Protein AF-A0AAD1ZQ80-F1 (afdb_monomer)

Nearest PDB structures (foldseek):
  7qiz-assembly1_r  TM=9.091E-01  e=1.438E-20  Solanum lycopersicum
  8b2l-assembly1_N3  TM=9.068E-01  e=3.696E-20  Nicotiana tabacum
  8ipb-assembly1_QA  TM=9.082E-01  e=1.709E-16  Triticum aestivum
  7r81-assembly1_s1  TM=8.515E-01  e=2.425E-12  Neurospora crassa
  8rxx-assembly1_LZ  TM=8.121E-01  e=6.988E-08  Leishmania major strain Friedlin

Radius of gyration: 33.22 Å; Cα contacts (8 Å, |Δi|>4): 190; chains: 1; bounding box: 38×106×125 Å

Solvent-accessible surface area (backbone atoms only — not comparable to full-atom values): 11422 Å² total; per-residue (Å²): 133,92,80,92,82,90,83,90,82,78,91,85,81,83,83,77,82,89,80,80,80,79,82,74,79,75,78,72,73,78,76,68,85,72,74,54,37,67,60,48,36,69,57,44,72,81,61,48,96,44,58,42,81,46,77,50,103,61,95,66,64,52,52,31,26,69,50,86,39,27,61,78,37,47,66,41,78,92,38,34,41,85,32,35,66,74,37,54,28,75,43,82,39,80,90,76,20,39,29,42,32,36,45,41,71,92,29,72,93,36,74,92,68,19,64,48,76,43,82,43,83,64,59,68,70,61,45,52,48,52,51,43,42,60,24,42,73,65,66,65,44,55,90,45,41,66,54,50,51,52,45,49,52,53,48,52,51,52,46,51,46,65,72,69,47,86,78,79,75,82,80,71,78,78,78,74,79,80,85,128

Mean predicted aligned error: 15.55 Å

Secondary structure (DSSP, 8-state):
------------------------------------HHHHHHHHTT--TTEEEE--SSS--EEEE--TT-SS-B-STTT-TTT-SS-EEEEE-GGG-EEEEEE-GGGTT-GGG-EEEEEE-S-HHHHHHHHHIIIIIT-S-GGGHHHHHHHHHHHHHHHHHHHH----------------

Organism: NCBI:txid56036

pLDDT: mean 72.51, std 16.43, range [32.84, 90.25]

InterPro domains:
  IPR002672 Large ribosomal subunit protein eL28 [PTHR10544] (32-179)
  IPR029004 Ribosomal eL28/Mak16 [PF01778] (39-158)

Structure (mmCIF, N/CA/C/O backbone):
data_AF-A0AAD1ZQ80-F1
#
_entry.id   AF-A0AAD1ZQ80-F1
#
loop_
_atom_site.group_PDB
_atom_site.id
_atom_site.type_symbol
_atom_site.label_atom_id
_atom_site.label_alt_id
_atom_site.label_comp_id
_atom_site.label_asym_id
_atom_site.label_entity_id
_atom_site.label_seq_id
_atom_site.pdbx_PDB_ins_code
_atom_site.Cartn_x
_atom_site.Cartn_y
_atom_site.Cartn_z
_atom_site.occupancy
_atom_site.B_iso_or_equiv
_atom_site.auth_seq_id
_atom_site.auth_comp_id
_atom_site.auth_asym_id
_atom_site.auth_atom_id
_atom_site.pdbx_PDB_model_num
ATOM 1 N N . MET A 1 1 ? 3.427 61.463 80.976 1.00 36.22 1 MET A N 1
ATOM 2 C CA . MET A 1 1 ? 2.310 62.420 81.116 1.00 36.22 1 MET A CA 1
ATOM 3 C C . MET A 1 1 ? 2.068 63.061 79.758 1.00 36.22 1 MET A C 1
ATOM 5 O O . MET A 1 1 ? 3.005 63.660 79.264 1.00 36.22 1 MET A O 1
ATOM 9 N N . PHE A 1 2 ? 0.861 62.862 79.209 1.00 32.84 2 PHE A N 1
ATOM 10 C CA . PHE A 1 2 ? 0.111 63.676 78.229 1.00 32.84 2 PHE A CA 1
ATOM 11 C C . PHE A 1 2 ? 0.787 64.194 76.931 1.00 32.84 2 PHE A C 1
ATOM 13 O O . PHE A 1 2 ? 1.915 64.647 76.953 1.00 32.84 2 PHE A O 1
ATOM 20 N N . GLN A 1 3 ? 0.155 64.3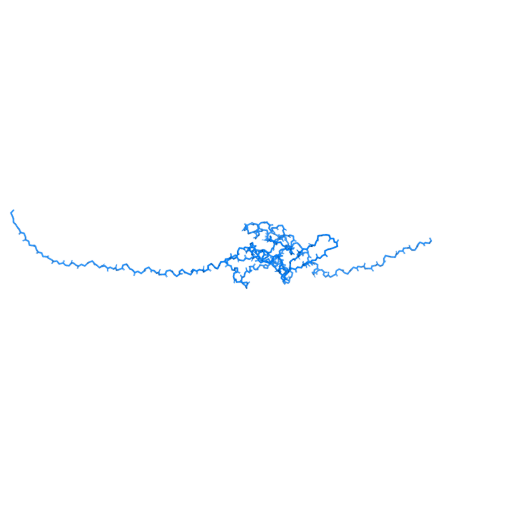55 75.764 1.00 38.31 3 GLN A N 1
ATOM 21 C CA . GLN A 1 3 ? -1.019 63.810 75.071 1.00 38.31 3 GLN A CA 1
ATOM 22 C C . GLN A 1 3 ? -1.053 64.514 73.681 1.00 38.31 3 GLN A C 1
ATOM 24 O O . GLN A 1 3 ? -0.912 65.727 73.627 1.00 38.31 3 GLN A O 1
ATOM 29 N N . VAL A 1 4 ? -1.281 63.752 72.597 1.00 44.03 4 VAL A N 1
ATOM 30 C CA . VAL A 1 4 ? -2.070 64.062 71.364 1.00 44.03 4 VAL A CA 1
ATOM 31 C C . VAL A 1 4 ? -1.752 65.284 70.469 1.00 44.03 4 VAL A C 1
ATOM 33 O O . VAL A 1 4 ? -1.796 66.428 70.904 1.00 44.03 4 VAL A O 1
ATOM 36 N N . LYS A 1 5 ? -1.681 65.023 69.145 1.00 39.75 5 LYS A N 1
ATOM 37 C CA . LYS A 1 5 ? -2.482 65.647 68.044 1.00 39.75 5 LYS A CA 1
ATOM 38 C C . LYS A 1 5 ? -2.078 65.004 66.698 1.00 39.75 5 LYS A C 1
ATOM 40 O O . LYS A 1 5 ? -0.939 65.113 66.285 1.00 39.75 5 LYS A O 1
ATOM 45 N N . SER A 1 6 ? -2.893 64.120 66.115 1.00 42.94 6 SER A N 1
ATOM 46 C CA . SER A 1 6 ? -3.942 64.404 65.111 1.00 42.94 6 SER A CA 1
ATOM 47 C C . SER A 1 6 ? -3.436 65.066 63.818 1.00 42.94 6 SER A C 1
ATOM 49 O O . SER A 1 6 ? -3.068 66.237 63.854 1.00 42.94 6 SER A O 1
ATOM 51 N N . ARG A 1 7 ? -3.523 64.351 62.677 1.00 37.16 7 ARG A N 1
ATOM 52 C CA . ARG A 1 7 ? -4.331 64.716 61.482 1.00 37.16 7 ARG A CA 1
ATOM 53 C C . ARG A 1 7 ? -3.975 63.887 60.230 1.00 37.16 7 ARG A C 1
ATOM 55 O O . ARG A 1 7 ? -2.837 63.850 59.785 1.00 37.16 7 ARG A O 1
ATOM 62 N N . ASN A 1 8 ? -5.025 63.290 59.663 1.00 38.91 8 ASN A N 1
ATOM 63 C CA . ASN A 1 8 ? -5.236 62.848 58.276 1.00 38.91 8 ASN A CA 1
ATOM 64 C C . ASN A 1 8 ? -4.357 63.495 57.186 1.00 38.91 8 ASN A C 1
ATOM 66 O O . ASN A 1 8 ? -4.369 64.719 57.073 1.00 38.91 8 ASN A O 1
ATOM 70 N N . SER A 1 9 ? -3.845 62.694 56.236 1.00 34.91 9 SER A N 1
ATOM 71 C CA . SER A 1 9 ? -3.965 63.003 54.794 1.00 34.91 9 SER A CA 1
ATOM 72 C C . SER A 1 9 ? -3.430 61.892 53.876 1.00 34.91 9 SER A C 1
ATOM 74 O O . SER A 1 9 ? -2.288 61.484 54.030 1.00 34.91 9 SER A O 1
ATOM 76 N N . ARG A 1 10 ? -4.230 61.552 52.849 1.00 37.94 10 ARG A N 1
ATOM 77 C CA . ARG A 1 10 ? -3.855 60.959 51.539 1.00 37.94 10 ARG A CA 1
ATOM 78 C C . ARG A 1 10 ? -3.373 59.498 51.571 1.00 37.94 10 ARG A C 1
ATOM 80 O O . ARG A 1 10 ? -2.227 59.222 51.871 1.00 37.94 10 ARG A O 1
ATOM 87 N N . ARG A 1 11 ? -4.226 58.490 51.326 1.00 44.34 11 ARG A N 1
ATOM 88 C CA . ARG A 1 11 ? -4.827 58.112 50.019 1.00 44.34 11 ARG A CA 1
ATOM 89 C C . ARG A 1 11 ? -3.888 58.377 48.842 1.00 44.34 11 ARG A C 1
ATOM 91 O O . ARG A 1 11 ? -3.801 59.521 48.411 1.00 44.34 11 ARG A O 1
ATOM 98 N N . ASN A 1 12 ? -3.244 57.316 48.353 1.00 34.12 12 ASN A N 1
ATOM 99 C CA . ASN A 1 12 ? -3.110 56.977 46.931 1.00 34.12 12 ASN A CA 1
ATOM 100 C C . ASN A 1 12 ? -2.399 55.620 46.794 1.00 34.12 12 ASN A C 1
ATOM 102 O O . ASN A 1 12 ? -1.195 55.564 46.579 1.00 34.12 12 ASN A O 1
ATOM 106 N N . GLU A 1 13 ? -3.155 54.527 46.888 1.00 37.41 13 GLU A N 1
ATOM 107 C CA . GLU A 1 13 ? -2.765 53.269 46.248 1.00 37.41 13 GLU A CA 1
ATOM 108 C C . GLU A 1 13 ? -3.706 53.061 45.064 1.00 37.41 13 GLU A C 1
ATOM 110 O O . GLU A 1 13 ? -4.903 52.810 45.201 1.00 37.41 13 GLU A O 1
ATOM 115 N N . THR A 1 14 ? -3.160 53.275 43.873 1.00 39.03 14 THR A N 1
ATOM 116 C CA . THR A 1 14 ? -3.787 52.971 42.593 1.00 39.03 14 THR A CA 1
ATOM 117 C C . THR A 1 14 ? -3.973 51.463 42.470 1.00 39.03 14 THR A C 1
ATOM 119 O O . THR A 1 14 ? -3.040 50.742 42.124 1.00 39.03 14 THR A O 1
ATOM 122 N N . LEU A 1 15 ? -5.195 50.991 42.713 1.00 36.91 15 LEU A N 1
ATOM 123 C CA . LEU A 1 15 ? -5.664 49.690 42.247 1.00 36.91 15 LEU A CA 1
ATOM 124 C C . LEU A 1 15 ? -5.728 49.722 40.712 1.00 36.91 15 LEU A C 1
ATOM 126 O O . LEU A 1 15 ? -6.726 50.147 40.133 1.00 36.91 15 LEU A O 1
ATOM 130 N N . GLN A 1 16 ? -4.662 49.288 40.038 1.00 41.00 16 GLN A N 1
ATOM 131 C CA . GLN A 1 16 ? -4.777 48.871 38.644 1.00 41.00 16 GLN A CA 1
ATOM 132 C C . GLN A 1 16 ? -5.356 47.458 38.609 1.00 41.00 16 GLN A C 1
ATOM 134 O O . GLN A 1 16 ? -4.775 46.495 39.109 1.00 41.00 16 GLN A O 1
ATOM 139 N N . ALA A 1 17 ? -6.551 47.382 38.034 1.00 38.56 17 ALA A N 1
ATOM 140 C CA . ALA A 1 17 ? -7.326 46.183 37.811 1.00 38.56 17 ALA A CA 1
ATOM 141 C C . ALA A 1 17 ? -6.526 45.121 37.042 1.00 38.56 17 ALA A C 1
ATOM 143 O O . ALA A 1 17 ? -6.176 45.297 35.876 1.00 38.56 17 ALA A O 1
ATOM 144 N N . GLN A 1 18 ? -6.316 43.968 37.672 1.00 45.91 18 GLN A N 1
ATOM 145 C CA . GLN A 1 18 ? -6.068 42.723 36.957 1.00 45.91 18 GLN A CA 1
ATOM 146 C C . GLN A 1 18 ? -7.418 42.175 36.484 1.00 45.91 18 GLN A C 1
ATOM 148 O O . GLN A 1 18 ? -8.147 41.567 37.260 1.00 45.91 18 GLN A O 1
ATOM 153 N N . SER A 1 19 ? -7.784 42.395 35.221 1.00 48.03 19 SER A N 1
ATOM 154 C CA . SER A 1 19 ? -8.704 41.494 34.508 1.00 48.03 19 SER A CA 1
ATOM 155 C C . SER A 1 19 ? -8.698 41.761 33.004 1.00 48.03 19 SER A C 1
ATOM 157 O O . SER A 1 19 ? -9.370 42.642 32.486 1.00 48.03 19 SER A O 1
ATOM 159 N N . SER A 1 20 ? -7.935 40.955 32.275 1.00 45.06 20 SER A N 1
ATOM 160 C CA . SER A 1 20 ? -8.321 40.493 30.936 1.00 45.06 20 SER A CA 1
ATOM 161 C C . SER A 1 20 ? -7.388 39.357 30.527 1.00 45.06 20 SER A C 1
ATOM 163 O O . SER A 1 20 ? -6.376 39.540 29.858 1.00 45.06 20 SER A O 1
ATOM 165 N N . LEU A 1 21 ? -7.721 38.140 30.963 1.00 46.62 21 LEU A N 1
ATOM 166 C CA . LEU A 1 21 ? -7.164 36.948 30.331 1.00 46.62 21 LEU A CA 1
ATOM 167 C C . LEU A 1 21 ? -7.792 36.833 28.933 1.00 46.62 21 LEU A C 1
ATOM 169 O O . LEU A 1 21 ? -9.022 36.863 28.827 1.00 46.62 21 LEU A O 1
ATOM 173 N N . PRO A 1 22 ? -6.999 36.709 27.856 1.00 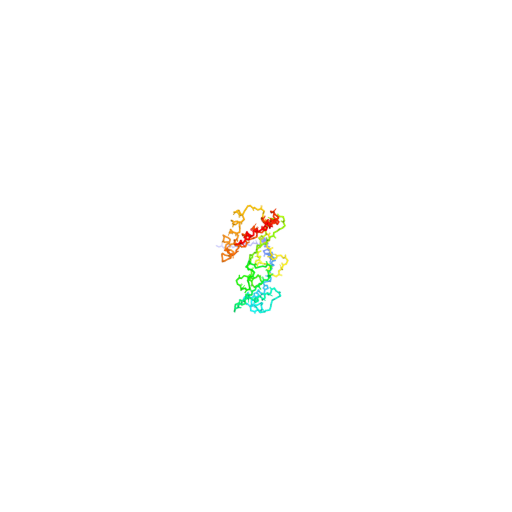43.59 22 PRO A N 1
ATOM 174 C CA . PRO A 1 22 ? -7.548 36.532 26.524 1.00 43.59 22 PRO A CA 1
ATOM 175 C C . PRO A 1 22 ? -8.263 35.183 26.468 1.00 43.59 22 PRO A C 1
ATOM 177 O O . PRO A 1 22 ? -7.679 34.142 26.776 1.00 43.59 22 PRO A O 1
ATOM 180 N N . LEU A 1 23 ? -9.535 35.202 26.062 1.00 39.53 23 LEU A N 1
ATOM 181 C CA . LEU A 1 23 ? -10.293 34.008 25.704 1.00 39.53 23 LEU A CA 1
ATOM 182 C C . LEU A 1 23 ? -9.572 33.313 24.546 1.00 39.53 23 LEU A C 1
ATOM 184 O O . LEU A 1 23 ? -9.780 33.617 23.371 1.00 39.53 23 LEU A O 1
ATOM 188 N N . GLY A 1 24 ? -8.690 32.381 24.903 1.00 45.28 24 GLY A N 1
ATOM 189 C CA . GLY A 1 24 ? -8.076 31.441 23.989 1.00 45.28 24 GLY A CA 1
ATOM 190 C C . GLY A 1 24 ? -9.189 30.718 23.254 1.00 45.28 24 GLY A C 1
ATOM 191 O O . GLY A 1 24 ? -9.944 29.940 23.834 1.00 45.28 24 GLY A O 1
ATOM 192 N N . GLN A 1 25 ? -9.313 31.017 21.968 1.00 45.97 25 GLN A N 1
ATOM 193 C CA . GLN A 1 25 ? -10.277 30.400 21.080 1.00 45.97 25 GLN A CA 1
ATOM 194 C C . GLN A 1 25 ? -9.858 28.940 20.885 1.00 45.97 25 GLN A C 1
ATOM 196 O O . GLN A 1 25 ? -9.155 28.585 19.935 1.00 45.97 25 GLN A O 1
ATOM 201 N N . PHE A 1 26 ? -10.261 28.076 21.819 1.00 43.31 26 PHE A N 1
ATOM 202 C CA . PHE A 1 26 ? -10.200 26.636 21.654 1.00 43.31 26 PHE A CA 1
ATOM 203 C C . PHE A 1 26 ? -11.113 26.293 20.481 1.00 43.31 26 PHE A C 1
ATOM 205 O O . PHE A 1 26 ? -12.310 26.058 20.633 1.00 43.31 26 PHE A O 1
ATOM 212 N N . LYS A 1 27 ? -10.540 26.265 19.274 1.00 48.69 27 LYS A N 1
ATOM 213 C CA . LYS A 1 27 ? -11.117 25.557 18.134 1.00 48.69 27 LYS A CA 1
ATOM 214 C C . LYS A 1 27 ? -11.119 24.077 18.502 1.00 48.69 27 LYS A C 1
ATOM 216 O O . LYS A 1 27 ? -10.230 23.322 18.112 1.00 48.69 27 LYS A O 1
ATOM 221 N N . GLY A 1 28 ? -12.109 23.681 19.298 1.00 43.69 28 GLY A N 1
ATOM 222 C CA . GLY A 1 28 ? -12.476 22.300 19.523 1.00 43.69 28 GLY A CA 1
ATOM 223 C C . GLY A 1 28 ? -12.798 21.706 18.165 1.00 43.69 28 GLY A C 1
ATOM 224 O O . GLY A 1 28 ? -13.872 21.913 17.609 1.00 43.69 28 GLY A O 1
ATOM 225 N N . VAL A 1 29 ? -11.827 21.008 17.581 1.00 52.00 29 VAL A N 1
ATOM 226 C CA . VAL A 1 29 ? -12.088 20.134 16.447 1.00 52.00 29 VAL A CA 1
ATOM 227 C C . VAL A 1 29 ? -13.031 19.074 16.990 1.00 52.00 29 VAL A C 1
ATOM 229 O O . VAL A 1 29 ? -12.592 18.186 17.719 1.00 52.00 29 VAL A O 1
ATOM 232 N N . VAL A 1 30 ? -14.318 19.195 16.667 1.00 45.16 30 VAL A N 1
ATOM 233 C CA . VAL A 1 30 ? -15.319 18.165 16.935 1.00 45.16 30 VAL A CA 1
ATOM 234 C C . VAL A 1 30 ? -14.753 16.856 16.384 1.00 45.16 30 VAL A C 1
ATOM 236 O O . VAL A 1 30 ? -14.629 16.668 15.168 1.00 45.16 30 VAL A O 1
ATOM 239 N N . LYS A 1 31 ? -14.310 15.967 17.281 1.00 49.78 31 LYS A N 1
ATOM 240 C CA . LYS A 1 31 ? -13.940 14.596 16.934 1.00 49.78 31 LYS A CA 1
ATOM 241 C C . LYS A 1 31 ? -15.245 13.903 16.565 1.00 49.78 31 LYS A C 1
ATOM 243 O O . LYS A 1 31 ? -15.916 13.357 17.430 1.00 49.78 31 LYS A O 1
ATOM 248 N N . MET A 1 32 ? -15.608 13.946 15.285 1.00 51.81 32 MET A N 1
ATOM 249 C CA . MET A 1 32 ? -16.658 13.077 14.759 1.00 51.81 32 MET A CA 1
ATOM 250 C C . MET A 1 32 ? -16.354 11.642 15.187 1.00 51.81 32 MET A C 1
ATOM 252 O O . MET A 1 32 ? -15.201 11.206 15.068 1.00 51.81 32 MET A O 1
ATOM 256 N N . ALA A 1 33 ? -17.369 10.940 15.697 1.00 51.69 33 ALA A N 1
ATOM 257 C CA . ALA A 1 33 ? -17.273 9.547 16.107 1.00 51.69 33 ALA A CA 1
ATOM 258 C C . ALA A 1 33 ? -16.703 8.734 14.941 1.00 51.69 33 ALA A C 1
ATOM 260 O O . ALA A 1 33 ? -17.355 8.477 13.931 1.00 51.69 33 ALA A O 1
ATOM 261 N N . THR A 1 34 ? -15.419 8.405 15.036 1.00 63.00 34 THR A N 1
ATOM 262 C CA . THR A 1 34 ? -14.752 7.598 14.028 1.00 63.00 34 THR A CA 1
ATOM 263 C C . THR A 1 34 ? -15.269 6.186 14.208 1.00 63.00 34 THR A C 1
ATOM 265 O O . THR A 1 34 ? -14.877 5.500 15.149 1.00 63.00 34 THR A O 1
ATOM 268 N N . VAL A 1 35 ? -16.168 5.780 13.311 1.00 71.31 35 VAL A N 1
ATOM 269 C CA . VAL A 1 35 ? -16.715 4.424 13.273 1.00 71.31 35 VAL A CA 1
ATOM 270 C C . VAL A 1 35 ? -15.548 3.432 13.374 1.00 71.31 35 VAL A C 1
ATOM 272 O O . VAL A 1 35 ? -14.541 3.604 12.668 1.00 71.31 35 VAL A O 1
ATOM 275 N N . PRO A 1 36 ? -15.606 2.452 14.293 1.00 82.25 36 PRO A N 1
ATOM 276 C CA . PRO A 1 36 ? -14.533 1.485 14.443 1.00 82.25 36 PRO A CA 1
ATOM 277 C C . PRO A 1 36 ? -14.343 0.729 13.125 1.00 82.25 36 PRO A C 1
ATOM 279 O O . PRO A 1 36 ? -15.311 0.316 12.489 1.00 82.25 36 PRO A O 1
ATOM 282 N N . GLY A 1 37 ? -13.085 0.541 12.713 1.00 81.31 37 GLY A N 1
ATOM 283 C CA . GLY A 1 37 ? -12.759 -0.098 11.431 1.00 81.31 37 GLY A CA 1
ATOM 284 C C . GLY A 1 37 ? -13.349 -1.503 11.299 1.00 81.31 37 GLY A C 1
ATOM 285 O O . GLY A 1 37 ? -13.732 -1.908 10.207 1.00 81.31 37 GLY A O 1
ATOM 286 N N . GLN A 1 38 ? -13.508 -2.208 12.421 1.00 84.75 38 GLN A N 1
ATOM 287 C CA . GLN A 1 38 ? -14.173 -3.509 12.478 1.00 84.75 38 GLN A CA 1
ATOM 288 C C . GLN A 1 38 ? -15.647 -3.433 12.071 1.00 84.75 38 GLN A C 1
ATOM 290 O O . GLN A 1 38 ? -16.089 -4.255 11.279 1.00 84.75 38 GLN A O 1
ATOM 295 N N . LEU A 1 39 ? -16.394 -2.426 12.535 1.00 86.44 39 LEU A N 1
ATOM 296 C CA . LEU A 1 39 ? -17.795 -2.255 12.143 1.00 86.44 39 LEU A CA 1
ATOM 297 C C . LEU A 1 39 ? -17.911 -1.922 10.653 1.00 86.44 39 LEU A C 1
ATOM 299 O O . LEU A 1 39 ? -18.736 -2.497 9.951 1.00 86.44 39 LEU A O 1
ATOM 303 N N . ILE A 1 40 ? -17.035 -1.047 10.149 1.00 85.19 40 ILE A N 1
ATOM 304 C CA . ILE A 1 40 ? -16.974 -0.752 8.711 1.00 85.19 40 ILE A CA 1
ATOM 305 C C . ILE A 1 40 ? -16.708 -2.040 7.928 1.00 85.19 40 ILE A C 1
ATOM 307 O O . ILE A 1 40 ? -17.384 -2.293 6.936 1.00 85.19 40 ILE A O 1
ATOM 311 N N . TRP A 1 41 ? -15.768 -2.874 8.385 1.00 87.38 41 TRP A N 1
ATOM 312 C CA . TRP A 1 41 ? -15.462 -4.159 7.760 1.00 87.38 41 TRP A CA 1
ATOM 313 C C . TRP A 1 41 ? -16.657 -5.105 7.731 1.00 87.38 41 TRP A C 1
ATOM 315 O O . TRP A 1 41 ? -16.946 -5.675 6.686 1.00 87.38 41 TRP A O 1
ATOM 325 N N . GLU A 1 42 ? -17.378 -5.243 8.841 1.00 86.62 42 GLU A N 1
ATOM 326 C CA . GLU A 1 42 ? -18.574 -6.084 8.916 1.00 86.62 42 GLU A CA 1
ATOM 327 C C . GLU A 1 42 ? -19.641 -5.679 7.890 1.00 86.62 42 GLU A C 1
ATOM 329 O O . GLU A 1 42 ? -20.280 -6.549 7.296 1.00 86.62 42 GLU A O 1
ATOM 334 N N . ILE A 1 43 ? -19.759 -4.379 7.608 1.00 85.25 43 ILE A N 1
ATOM 335 C CA . ILE A 1 43 ? -20.665 -3.839 6.589 1.00 85.25 43 ILE A CA 1
ATOM 336 C C . ILE A 1 43 ? -20.125 -4.116 5.173 1.00 85.25 43 ILE A C 1
ATOM 338 O O . ILE A 1 43 ? -20.832 -4.668 4.329 1.00 85.25 43 ILE A O 1
ATOM 342 N N . VAL A 1 44 ? -18.857 -3.783 4.898 1.00 83.31 44 VAL A N 1
ATOM 343 C CA . VAL A 1 44 ? -18.292 -3.852 3.533 1.00 83.31 44 VAL A CA 1
ATOM 344 C C . VAL A 1 44 ? -17.812 -5.247 3.124 1.00 83.31 44 VAL A C 1
ATOM 346 O O . VAL A 1 44 ? -17.532 -5.478 1.948 1.00 83.31 44 VAL A O 1
ATOM 349 N N . LYS A 1 45 ? -17.701 -6.209 4.050 1.00 80.75 45 LYS A N 1
ATOM 350 C CA . LYS A 1 45 ? -17.151 -7.539 3.733 1.00 80.75 45 LYS A CA 1
ATOM 351 C C . LYS A 1 45 ? -18.040 -8.347 2.785 1.00 80.75 45 LYS A C 1
ATOM 353 O O . LYS A 1 45 ? -17.511 -9.167 2.040 1.00 80.75 45 LYS A O 1
ATOM 358 N N . LYS A 1 46 ? -19.362 -8.141 2.808 1.00 78.81 46 LYS A N 1
ATOM 359 C CA . LYS A 1 46 ? -20.316 -8.869 1.946 1.00 78.81 46 LYS A CA 1
ATOM 360 C C . LYS A 1 46 ? -20.804 -8.042 0.760 1.00 78.81 46 LYS A C 1
ATOM 362 O O . LYS A 1 46 ? -21.063 -8.622 -0.292 1.00 78.81 46 LYS A O 1
ATOM 367 N N . ASN A 1 47 ? -20.918 -6.724 0.928 1.00 79.25 47 ASN A N 1
ATOM 368 C CA . ASN A 1 47 ? -21.517 -5.830 -0.055 1.00 79.25 47 ASN A CA 1
ATOM 369 C C . ASN A 1 47 ? -20.616 -4.611 -0.298 1.00 79.25 47 ASN A C 1
ATOM 371 O O . ASN A 1 47 ? -20.632 -3.643 0.460 1.00 79.25 47 ASN A O 1
ATOM 375 N N . ASN A 1 48 ? -19.787 -4.688 -1.336 1.00 80.44 48 ASN A N 1
ATOM 376 C CA . ASN A 1 48 ? -18.884 -3.618 -1.742 1.00 80.44 48 ASN A CA 1
ATOM 377 C C . ASN A 1 48 ? -18.843 -3.569 -3.274 1.00 80.44 48 ASN A C 1
ATOM 379 O O . ASN A 1 48 ? -18.675 -4.606 -3.912 1.00 80.44 48 ASN A O 1
ATOM 383 N N . SER A 1 49 ? -18.966 -2.380 -3.866 1.00 80.69 49 SER A N 1
ATOM 384 C CA . SER A 1 49 ? -18.910 -2.186 -5.324 1.00 80.69 49 SER A CA 1
ATOM 385 C C . SER A 1 49 ? -17.545 -2.531 -5.924 1.00 80.69 49 SER A C 1
ATOM 387 O O . SER A 1 49 ? -17.439 -2.816 -7.114 1.00 80.69 49 SER A O 1
ATOM 389 N N . PHE A 1 50 ? -16.492 -2.541 -5.103 1.00 79.75 50 PHE A N 1
ATOM 390 C CA . PHE A 1 50 ? -15.150 -2.948 -5.510 1.00 79.75 50 PHE A CA 1
ATOM 391 C C . PHE A 1 50 ? -14.923 -4.461 -5.430 1.00 79.75 50 PHE A C 1
ATOM 393 O O . PHE A 1 50 ? -13.837 -4.918 -5.796 1.00 79.75 50 PHE A O 1
ATOM 400 N N . LEU A 1 51 ? -15.896 -5.229 -4.931 1.00 82.75 51 LEU A N 1
ATOM 401 C CA . LEU A 1 51 ? -15.778 -6.669 -4.761 1.00 82.75 51 LEU A CA 1
ATOM 402 C C . LEU A 1 51 ? -15.823 -7.367 -6.117 1.00 82.75 51 LEU A C 1
ATOM 404 O O . LEU A 1 51 ? -16.775 -7.216 -6.877 1.00 82.75 51 LEU A O 1
ATOM 408 N N . VAL A 1 52 ? -14.807 -8.175 -6.391 1.00 81.38 52 VAL A N 1
ATOM 409 C CA . VAL A 1 52 ? -14.752 -9.005 -7.590 1.00 81.38 52 VAL A CA 1
ATOM 410 C C . VAL A 1 52 ? -14.580 -10.441 -7.136 1.00 81.38 52 VAL A C 1
ATOM 412 O O . VAL A 1 52 ? -13.535 -10.824 -6.607 1.00 81.38 52 VAL A O 1
ATOM 415 N N . LYS A 1 53 ? -15.655 -11.214 -7.272 1.00 81.69 53 LYS A N 1
ATOM 416 C CA . LYS A 1 53 ? -15.662 -12.641 -6.968 1.00 81.69 53 LYS A CA 1
ATOM 417 C C . LYS A 1 53 ? -15.305 -13.372 -8.249 1.00 81.69 53 LYS A C 1
ATOM 419 O O . LYS A 1 53 ? -16.141 -13.485 -9.137 1.00 81.69 53 LYS A O 1
ATOM 424 N N . GLU A 1 54 ? -14.065 -13.830 -8.329 1.00 73.75 54 GLU A N 1
ATOM 425 C CA . GLU A 1 54 ? -13.627 -14.685 -9.422 1.00 73.75 54 GLU A CA 1
ATOM 426 C C . GLU A 1 54 ? -13.718 -16.132 -8.940 1.00 73.75 54 GLU A C 1
ATOM 428 O O . GLU A 1 54 ? -13.071 -16.531 -7.964 1.00 73.75 54 GLU A O 1
ATOM 433 N N . PHE A 1 55 ? -14.554 -16.922 -9.606 1.00 62.00 55 PHE A N 1
ATOM 434 C CA . PHE A 1 55 ? -14.556 -18.365 -9.424 1.00 62.00 55 PHE A CA 1
ATOM 435 C C . PHE A 1 55 ? -13.377 -18.924 -10.222 1.00 62.00 55 PHE A C 1
ATOM 437 O O . PHE A 1 55 ? -13.346 -18.833 -11.446 1.00 62.00 55 PHE A O 1
ATOM 444 N N . GLY A 1 56 ? -12.362 -19.438 -9.527 1.00 58.22 56 GLY A N 1
ATOM 445 C CA . GLY A 1 56 ? -11.285 -20.181 -10.177 1.00 58.22 56 GLY A CA 1
ATOM 446 C C . GLY A 1 56 ? -11.756 -21.565 -10.635 1.00 58.22 56 GLY A C 1
ATOM 447 O O . GLY A 1 56 ? -12.819 -22.032 -10.229 1.00 58.22 56 GLY A O 1
ATOM 448 N N . ASN A 1 57 ? -10.923 -22.253 -11.420 1.00 55.91 57 ASN A N 1
ATOM 449 C CA . ASN A 1 57 ? -11.099 -23.665 -11.788 1.00 55.91 57 ASN A CA 1
ATOM 450 C C . ASN A 1 57 ? -10.882 -24.601 -10.565 1.00 55.91 57 ASN A C 1
ATOM 452 O O . ASN A 1 57 ? -9.948 -25.401 -10.564 1.00 55.91 57 ASN A O 1
ATOM 456 N N . GLY A 1 58 ? -11.678 -24.470 -9.493 1.00 60.88 58 GLY A N 1
ATOM 457 C CA . GLY A 1 58 ? -11.586 -25.282 -8.268 1.00 60.88 58 GLY A CA 1
ATOM 458 C C . GLY A 1 58 ? -12.442 -24.790 -7.082 1.00 60.88 58 GLY A C 1
ATOM 459 O O . GLY A 1 58 ? -13.196 -23.828 -7.197 1.00 60.88 58 GLY A O 1
ATOM 460 N N . THR A 1 59 ? -12.302 -25.445 -5.917 1.00 53.78 59 THR A N 1
ATOM 461 C CA . THR A 1 59 ? -13.110 -25.271 -4.681 1.00 53.78 59 THR A CA 1
ATOM 462 C C . THR A 1 59 ? -12.848 -23.991 -3.872 1.00 53.78 59 THR A C 1
ATOM 464 O O . THR A 1 59 ? -13.609 -23.685 -2.956 1.00 53.78 59 THR A O 1
ATOM 467 N N . ALA A 1 60 ? -11.807 -23.216 -4.189 1.00 58.38 60 ALA A N 1
ATOM 468 C CA . ALA A 1 60 ? -11.472 -21.979 -3.482 1.00 58.38 60 ALA A CA 1
ATOM 469 C C . ALA A 1 60 ? -11.732 -20.753 -4.373 1.00 58.38 60 ALA A C 1
ATOM 471 O O . ALA A 1 60 ? -10.876 -20.342 -5.155 1.00 58.38 60 ALA A O 1
ATOM 472 N N . GLY A 1 61 ? -12.920 -20.154 -4.254 1.00 63.84 61 GLY A N 1
ATOM 473 C CA . GLY A 1 61 ? -13.214 -18.861 -4.877 1.00 63.84 61 GLY A CA 1
ATOM 474 C C . GLY A 1 61 ? -12.350 -17.763 -4.255 1.00 63.84 61 GLY A C 1
ATOM 475 O O . GLY A 1 61 ? -12.440 -17.508 -3.052 1.00 63.84 61 GLY A O 1
ATOM 476 N N . VAL A 1 62 ? -11.500 -17.111 -5.052 1.00 72.25 62 VAL A N 1
ATOM 477 C CA . VAL A 1 62 ? -10.668 -16.005 -4.564 1.00 72.25 62 VAL A CA 1
ATOM 478 C C . VAL A 1 62 ? -11.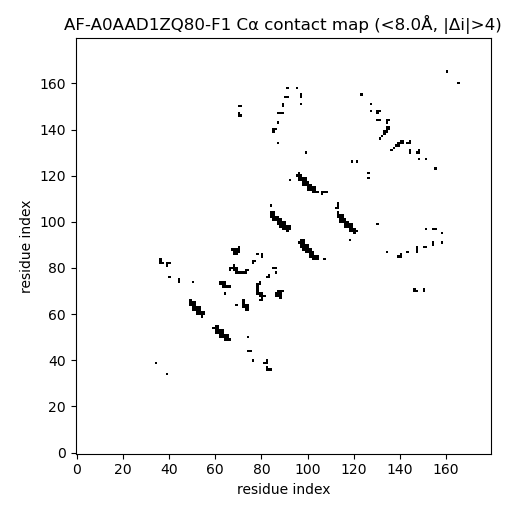453 -14.711 -4.697 1.00 72.25 62 VAL A C 1
ATOM 480 O O . VAL A 1 62 ? -11.923 -14.337 -5.770 1.00 72.25 62 VAL A O 1
ATOM 483 N N . VAL A 1 63 ? -11.588 -14.008 -3.577 1.00 80.88 63 VAL A N 1
ATOM 484 C CA . VAL A 1 63 ? -12.313 -12.743 -3.527 1.00 80.88 63 VAL A CA 1
ATOM 485 C C . VAL A 1 63 ? -11.318 -11.591 -3.617 1.00 80.88 63 VAL A C 1
ATOM 487 O O . VAL A 1 63 ? -10.532 -11.333 -2.698 1.00 80.88 63 VAL A O 1
ATOM 490 N N . PHE A 1 64 ? -11.354 -10.885 -4.741 1.00 82.56 64 PHE A N 1
ATOM 491 C CA . PHE A 1 64 ? -10.525 -9.717 -4.993 1.00 82.56 64 PHE A CA 1
ATOM 492 C C . PHE A 1 64 ? -11.278 -8.424 -4.679 1.00 82.56 64 PHE A C 1
ATOM 494 O O . PHE A 1 64 ? -12.508 -8.372 -4.635 1.00 82.56 64 PHE A O 1
ATOM 501 N N . SER A 1 65 ? -10.515 -7.357 -4.464 1.00 82.75 65 SER A N 1
ATOM 502 C CA . SER A 1 65 ? -11.031 -6.004 -4.300 1.00 82.75 65 SER A CA 1
ATOM 503 C C . SER A 1 65 ? -10.283 -5.035 -5.217 1.00 82.75 65 SER A C 1
ATOM 505 O O . SER A 1 65 ? -9.047 -4.965 -5.226 1.00 82.75 65 SER A O 1
ATOM 507 N N . LYS A 1 66 ? -11.052 -4.261 -5.987 1.00 82.19 66 LYS A N 1
ATOM 508 C CA . LYS A 1 66 ? -10.578 -3.184 -6.873 1.00 82.19 66 LYS A CA 1
ATOM 509 C C . LYS A 1 66 ? -10.410 -1.842 -6.147 1.00 82.19 66 LYS A C 1
ATOM 511 O O . LYS A 1 66 ? -10.271 -0.809 -6.796 1.00 82.19 66 LYS A O 1
ATOM 516 N N . GLU A 1 67 ? -1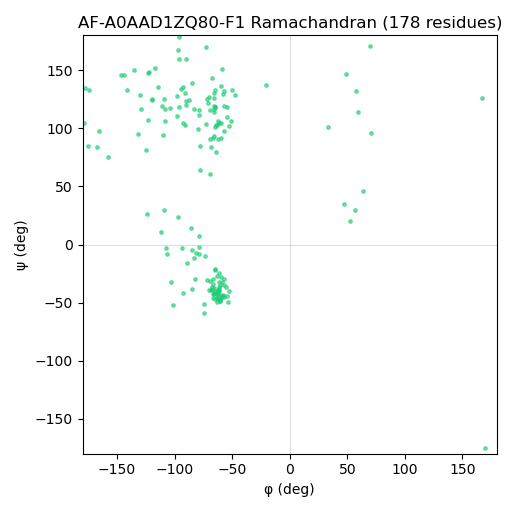0.405 -1.836 -4.813 1.00 82.31 67 GLU A N 1
ATOM 517 C CA . GLU A 1 67 ? -10.198 -0.616 -4.033 1.00 82.31 67 GLU A CA 1
ATOM 518 C C . GLU A 1 67 ? -8.863 0.064 -4.394 1.00 82.31 67 GLU A C 1
ATOM 520 O O . GLU A 1 67 ? -7.811 -0.585 -4.368 1.00 82.31 67 GLU A O 1
ATOM 525 N N . PRO A 1 68 ? -8.854 1.388 -4.645 1.00 74.94 68 PRO A N 1
ATOM 526 C CA . PRO A 1 68 ? -7.622 2.114 -4.959 1.00 74.94 68 PRO A CA 1
AT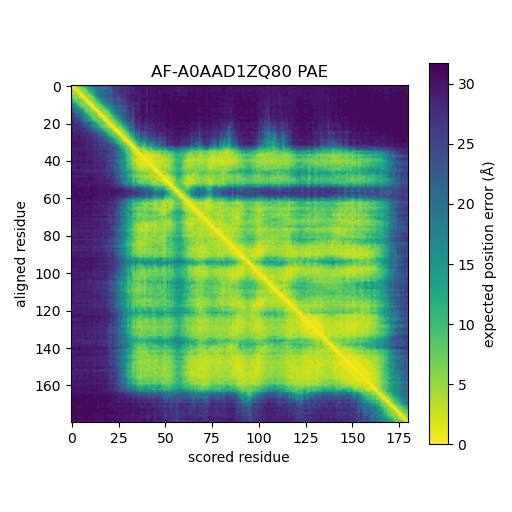OM 527 C C . PRO A 1 68 ? -6.630 2.125 -3.785 1.00 74.94 68 PRO A C 1
ATOM 529 O O . PRO A 1 68 ? -5.428 2.298 -3.995 1.00 74.94 68 PRO A O 1
ATOM 532 N N . ASN A 1 69 ? -7.134 1.908 -2.562 1.00 80.31 69 ASN A N 1
ATOM 533 C CA . ASN A 1 69 ? -6.384 1.962 -1.312 1.00 80.31 69 ASN A CA 1
ATOM 534 C C . ASN A 1 69 ? -5.890 0.596 -0.789 1.00 80.31 69 ASN A C 1
ATOM 536 O O . ASN A 1 69 ? -5.637 0.446 0.405 1.00 80.31 69 ASN A O 1
ATOM 540 N N . ASN A 1 70 ? -5.736 -0.390 -1.680 1.00 82.44 70 ASN A N 1
ATOM 541 C CA . ASN A 1 70 ? -5.335 -1.757 -1.345 1.00 82.44 70 ASN A CA 1
ATOM 542 C C . ASN A 1 70 ? -4.021 -2.154 -2.050 1.00 82.44 70 ASN A C 1
ATOM 544 O O . ASN A 1 70 ? -3.915 -2.094 -3.272 1.00 82.44 70 ASN A O 1
ATOM 548 N N . LEU A 1 71 ? -3.018 -2.595 -1.278 1.00 81.50 71 LEU A N 1
ATOM 549 C CA . LEU A 1 71 ? -1.706 -3.027 -1.795 1.00 81.50 71 LEU A CA 1
ATOM 550 C C . LEU A 1 71 ? -1.753 -4.325 -2.602 1.00 81.50 71 LEU A C 1
ATOM 552 O O . LEU A 1 71 ? -1.011 -4.473 -3.573 1.00 81.50 71 LEU A O 1
ATOM 556 N N . CYS A 1 72 ? -2.563 -5.275 -2.139 1.00 77.56 72 CYS A N 1
ATOM 557 C CA . CYS A 1 72 ? -2.564 -6.657 -2.613 1.00 77.56 72 CYS A CA 1
ATOM 558 C C . CYS A 1 72 ? -3.795 -6.983 -3.462 1.00 77.56 72 CYS A C 1
ATOM 560 O O . CYS A 1 72 ? -3.916 -8.112 -3.920 1.00 77.56 72 CYS A O 1
ATOM 562 N N . ASN A 1 73 ? -4.728 -6.035 -3.619 1.00 83.88 73 ASN A N 1
ATOM 563 C CA . ASN A 1 73 ? -6.028 -6.240 -4.265 1.00 83.88 73 ASN A CA 1
ATOM 564 C C . ASN A 1 73 ? -6.831 -7.427 -3.696 1.00 83.88 73 ASN A C 1
ATOM 566 O O . ASN A 1 73 ? -7.747 -7.929 -4.338 1.00 83.88 73 ASN A O 1
ATOM 570 N N . LEU A 1 74 ? -6.506 -7.866 -2.478 1.00 82.62 74 LEU A N 1
ATOM 571 C CA . LEU A 1 74 ? -7.179 -8.964 -1.795 1.00 82.62 74 LEU A CA 1
ATOM 572 C C . LEU A 1 74 ? -8.292 -8.406 -0.914 1.00 82.62 74 LEU A C 1
ATOM 574 O O . LEU A 1 74 ? -8.065 -7.436 -0.181 1.00 82.62 74 LEU A O 1
ATOM 578 N N . HIS A 1 75 ? -9.467 -9.031 -0.941 1.00 82.25 75 HIS A N 1
ATOM 579 C CA . HIS A 1 75 ? -10.567 -8.663 -0.056 1.00 82.25 75 HIS A CA 1
ATOM 580 C C . HIS A 1 75 ? -10.341 -9.220 1.352 1.00 82.25 75 HIS A C 1
ATOM 582 O O . HIS A 1 75 ? -10.786 -10.305 1.711 1.00 82.25 75 HIS A O 1
ATOM 588 N N . SER A 1 76 ? -9.583 -8.481 2.155 1.00 82.12 76 SER A N 1
ATOM 589 C CA . SER A 1 76 ? -9.261 -8.838 3.536 1.00 82.12 76 SER A CA 1
ATOM 590 C C . SER A 1 76 ? -9.207 -7.584 4.392 1.00 82.12 76 SER A C 1
ATOM 592 O O . SER A 1 76 ? -8.720 -6.544 3.939 1.00 82.12 76 SER A O 1
ATOM 594 N N . TYR A 1 77 ? -9.623 -7.698 5.655 1.00 82.19 77 TYR A N 1
ATOM 595 C CA . TYR A 1 77 ? -9.603 -6.587 6.603 1.00 82.19 77 TYR A CA 1
ATOM 596 C C . TYR A 1 77 ? -8.228 -5.918 6.691 1.00 82.19 77 TYR A C 1
ATOM 598 O O . TYR A 1 77 ? -8.132 -4.695 6.697 1.00 82.19 77 TYR A O 1
ATOM 606 N N . LYS A 1 78 ? -7.141 -6.703 6.663 1.00 82.06 78 LYS A N 1
ATOM 607 C CA . LYS A 1 78 ? -5.765 -6.185 6.751 1.00 82.06 78 LYS A CA 1
ATOM 608 C C . LYS A 1 78 ? -5.412 -5.231 5.607 1.00 82.06 78 LYS A C 1
ATOM 610 O O . LYS A 1 78 ? -4.643 -4.288 5.813 1.00 82.06 78 LYS A O 1
ATOM 615 N N . HIS A 1 79 ? -5.947 -5.488 4.417 1.00 79.25 79 HIS A N 1
ATOM 616 C CA . HIS A 1 79 ? -5.593 -4.781 3.188 1.00 79.25 79 HIS A CA 1
ATOM 617 C C . HIS A 1 79 ? -6.682 -3.809 2.713 1.00 79.25 79 HIS A C 1
ATOM 619 O O . HIS A 1 79 ? -6.422 -3.037 1.793 1.00 79.25 79 HIS A O 1
ATOM 625 N N . SER A 1 80 ? -7.870 -3.820 3.332 1.00 81.25 80 SER A N 1
ATOM 626 C CA . SER A 1 80 ? -8.958 -2.906 2.981 1.00 81.25 80 SER A CA 1
ATOM 627 C C . SER A 1 80 ? -8.580 -1.465 3.299 1.00 81.25 80 SER A C 1
ATOM 629 O O . SER A 1 80 ? -8.128 -1.143 4.404 1.00 81.25 80 SER A O 1
ATOM 631 N N . GLY A 1 81 ? -8.779 -0.598 2.312 1.00 79.94 81 GLY A N 1
ATOM 632 C CA . GLY A 1 81 ? -8.474 0.816 2.430 1.00 79.94 81 GLY A CA 1
ATOM 633 C C . GLY A 1 81 ? -9.630 1.655 2.971 1.00 79.94 81 GLY A C 1
ATOM 634 O O . GLY A 1 81 ? -9.416 2.790 3.385 1.00 79.94 81 GLY A O 1
ATOM 635 N N . LEU A 1 82 ? -10.841 1.093 2.963 1.00 78.62 82 LEU A N 1
ATOM 636 C CA . LEU A 1 82 ? -12.060 1.727 3.467 1.00 78.62 82 LEU A CA 1
ATOM 637 C C . LEU A 1 82 ? -12.221 1.531 4.977 1.00 78.62 82 LEU A C 1
ATOM 639 O O . LEU A 1 82 ? -12.632 2.445 5.686 1.00 78.62 82 LEU A O 1
ATOM 643 N N . ALA A 1 83 ? -11.868 0.345 5.473 1.00 79.81 83 ALA A N 1
ATOM 644 C CA . ALA A 1 83 ? -12.013 0.008 6.886 1.00 79.81 83 ALA A CA 1
ATOM 645 C C . ALA A 1 83 ? -10.851 0.531 7.753 1.00 79.81 83 ALA A C 1
ATOM 647 O O . ALA A 1 83 ? -11.029 0.842 8.932 1.00 79.81 83 ALA A O 1
ATOM 648 N N . ASN A 1 84 ? -9.644 0.645 7.185 1.00 82.12 84 ASN A N 1
ATOM 649 C CA . ASN A 1 84 ? -8.449 1.035 7.931 1.00 82.12 84 ASN A CA 1
ATOM 650 C C . ASN A 1 84 ? -8.159 2.536 7.850 1.00 82.12 84 ASN A C 1
ATOM 652 O O . ASN A 1 84 ? -8.041 3.113 6.775 1.00 82.12 84 ASN A O 1
ATOM 656 N N . LYS A 1 85 ? -7.864 3.146 9.003 1.00 80.56 85 LYS A N 1
ATOM 657 C CA . LYS A 1 85 ? -7.433 4.557 9.090 1.00 80.56 85 LYS A CA 1
ATOM 658 C C . LYS A 1 85 ? -6.060 4.791 8.450 1.00 80.56 85 LYS A C 1
ATOM 660 O O . LYS A 1 85 ? -5.789 5.863 7.901 1.00 80.56 85 LYS A O 1
ATOM 665 N N . LYS A 1 86 ? -5.176 3.792 8.558 1.00 85.12 86 LYS A N 1
ATOM 666 C CA . LYS A 1 86 ? -3.815 3.794 8.013 1.00 85.12 86 LYS A CA 1
ATOM 667 C C . LYS A 1 86 ? -3.724 2.837 6.831 1.00 85.12 86 LYS A C 1
ATOM 669 O O . LYS A 1 86 ? -3.853 1.621 6.994 1.00 85.12 86 LYS A O 1
ATOM 674 N N . THR A 1 87 ? -3.448 3.384 5.660 1.00 85.38 87 THR A N 1
ATOM 675 C CA . THR A 1 87 ? -3.283 2.626 4.425 1.00 85.38 87 THR A CA 1
ATOM 676 C C . THR A 1 87 ? -2.064 3.149 3.688 1.00 85.38 87 THR A C 1
ATOM 678 O O . THR A 1 87 ? -1.667 4.311 3.819 1.00 85.38 87 THR A O 1
ATOM 681 N N . VAL A 1 88 ? -1.446 2.244 2.952 1.00 85.06 88 VAL A N 1
ATOM 682 C CA . VAL A 1 88 ? -0.365 2.536 2.023 1.00 85.06 88 VAL A CA 1
ATOM 683 C C . VAL A 1 88 ? -0.905 2.153 0.656 1.00 85.06 88 VAL A C 1
ATOM 685 O O . VAL A 1 88 ? -1.775 1.293 0.563 1.00 85.06 88 VAL A O 1
ATOM 688 N N . THR A 1 89 ? -0.430 2.790 -0.402 1.00 87.12 89 THR A N 1
ATOM 689 C CA . THR A 1 89 ? -0.745 2.430 -1.784 1.00 87.12 89 THR A CA 1
ATOM 690 C C . THR A 1 89 ? 0.452 2.710 -2.658 1.00 87.12 89 THR A C 1
ATOM 692 O O . THR A 1 89 ? 1.192 3.666 -2.424 1.00 87.12 89 THR A O 1
ATOM 695 N N . ILE A 1 90 ? 0.636 1.872 -3.670 1.00 87.12 90 ILE A N 1
ATOM 696 C CA . ILE A 1 90 ? 1.671 2.056 -4.677 1.00 87.12 90 ILE A CA 1
ATOM 697 C C . ILE A 1 90 ? 0.989 1.948 -6.028 1.00 87.12 90 ILE A C 1
ATOM 699 O O . ILE A 1 90 ? 0.437 0.900 -6.366 1.00 87.12 90 ILE A O 1
ATOM 703 N N . GLN A 1 91 ? 1.016 3.045 -6.772 1.00 87.38 91 GLN A N 1
ATOM 704 C CA . GLN A 1 91 ? 0.399 3.167 -8.083 1.00 87.38 91 GLN A CA 1
ATOM 705 C C . GLN A 1 91 ? 1.453 3.590 -9.111 1.00 87.38 91 GLN A C 1
ATOM 707 O O . GLN A 1 91 ? 2.393 4.313 -8.769 1.00 87.38 91 GLN A O 1
ATOM 712 N N . PRO A 1 92 ? 1.335 3.163 -10.375 1.00 84.94 92 PRO A N 1
ATOM 713 C CA . PRO A 1 92 ? 2.101 3.778 -11.448 1.00 84.94 92 PRO A CA 1
ATOM 714 C C . PRO A 1 92 ? 1.653 5.239 -11.610 1.00 84.94 92 PRO A C 1
ATOM 716 O O . PRO A 1 92 ? 0.463 5.545 -11.608 1.00 84.94 92 PRO A O 1
ATOM 719 N N . GLY A 1 93 ? 2.613 6.152 -11.699 1.00 82.50 93 GLY A N 1
ATOM 720 C CA . GLY A 1 93 ? 2.381 7.558 -12.006 1.00 82.50 93 GLY A CA 1
ATOM 721 C C . GLY A 1 93 ? 2.572 7.863 -13.489 1.00 82.50 93 GLY A C 1
ATOM 722 O O . GLY A 1 93 ? 2.950 7.002 -14.285 1.00 82.50 93 GLY A O 1
ATOM 723 N N . LYS A 1 94 ? 2.341 9.128 -13.853 1.00 74.25 94 LYS A N 1
ATOM 724 C CA . LYS A 1 94 ? 2.611 9.640 -15.202 1.00 74.25 94 LYS A CA 1
ATOM 725 C C . LYS A 1 94 ? 4.129 9.644 -15.453 1.00 74.25 94 LYS A C 1
ATOM 727 O O . LYS A 1 94 ? 4.911 9.856 -14.520 1.00 74.25 94 LYS A O 1
ATOM 732 N N . ASP A 1 95 ? 4.543 9.346 -16.681 1.00 73.06 95 ASP A N 1
ATOM 733 C CA . ASP A 1 95 ? 5.946 9.396 -17.134 1.00 73.06 95 ASP A CA 1
ATOM 734 C C . ASP A 1 95 ? 6.894 8.410 -16.426 1.00 73.06 95 ASP A C 1
ATOM 736 O O . ASP A 1 95 ? 7.991 8.762 -15.989 1.00 73.06 95 ASP A O 1
ATOM 740 N N . HIS A 1 96 ? 6.469 7.151 -16.276 1.00 71.00 96 HIS A N 1
ATOM 741 C CA . HIS A 1 96 ? 7.253 6.085 -15.632 1.00 71.00 96 HIS A CA 1
ATOM 742 C C . HIS A 1 96 ? 7.699 6.390 -14.197 1.00 71.00 96 HIS A C 1
ATOM 744 O O . HIS A 1 96 ? 8.737 5.907 -13.735 1.00 71.00 96 HIS A O 1
ATOM 750 N N . SER A 1 97 ? 6.910 7.189 -13.488 1.00 79.31 97 SER A N 1
ATOM 751 C CA . SER A 1 97 ? 7.089 7.438 -12.066 1.00 79.31 97 SER A CA 1
ATOM 752 C C . SER A 1 97 ? 6.298 6.431 -11.233 1.00 79.31 97 SER A C 1
ATOM 754 O O . SER A 1 97 ? 5.361 5.798 -11.718 1.00 79.31 97 SER A O 1
ATOM 756 N N . VAL A 1 98 ? 6.671 6.268 -9.966 1.00 83.31 98 VAL A N 1
ATOM 757 C CA . VAL A 1 98 ? 5.882 5.501 -8.997 1.00 83.31 98 VAL A CA 1
ATOM 758 C C . VAL A 1 98 ? 5.271 6.466 -7.993 1.00 83.31 98 VAL A C 1
ATOM 760 O O . VAL A 1 98 ? 5.980 7.240 -7.355 1.00 83.31 98 VAL A O 1
ATOM 763 N N . LEU A 1 99 ? 3.955 6.408 -7.838 1.00 86.25 99 LEU A N 1
ATOM 764 C CA . LEU A 1 99 ? 3.203 7.120 -6.815 1.00 86.25 99 LEU A CA 1
ATOM 765 C C . LEU A 1 99 ? 3.099 6.255 -5.561 1.00 86.25 99 LEU A C 1
ATOM 767 O O . LEU A 1 99 ? 2.522 5.171 -5.594 1.00 86.25 99 LEU A O 1
ATOM 771 N N . LEU A 1 100 ? 3.612 6.759 -4.446 1.00 85.25 100 LEU A N 1
ATOM 772 C CA . LEU A 1 100 ? 3.374 6.210 -3.116 1.00 85.25 100 LEU A CA 1
ATOM 773 C C . LEU A 1 100 ? 2.377 7.116 -2.402 1.00 85.25 100 LEU A C 1
ATOM 775 O O . LEU A 1 100 ? 2.679 8.291 -2.176 1.00 85.25 100 LEU A O 1
ATOM 779 N N . ALA A 1 101 ? 1.203 6.587 -2.055 1.00 85.75 101 ALA A N 1
ATOM 780 C CA . ALA A 1 101 ? 0.228 7.324 -1.261 1.00 85.75 101 ALA A CA 1
ATOM 781 C C . ALA A 1 101 ? 0.015 6.690 0.112 1.00 85.75 101 ALA A C 1
ATOM 783 O O . ALA A 1 101 ? -0.143 5.476 0.226 1.00 85.75 101 ALA A O 1
ATOM 784 N N . THR A 1 102 ? -0.022 7.524 1.147 1.00 84.50 102 THR A N 1
ATOM 785 C CA . THR A 1 102 ? -0.351 7.129 2.522 1.00 84.50 102 THR A CA 1
ATOM 786 C C . THR A 1 102 ? -1.548 7.927 3.026 1.00 84.50 102 THR A C 1
ATOM 788 O O . THR A 1 102 ? -1.746 9.076 2.625 1.00 84.50 102 THR A O 1
ATOM 791 N N . THR A 1 103 ? -2.383 7.352 3.892 1.00 83.62 103 THR A N 1
ATOM 792 C CA . THR A 1 103 ? -3.545 8.082 4.430 1.00 83.62 103 THR A CA 1
ATOM 793 C C . THR A 1 103 ? -3.191 8.938 5.641 1.00 83.62 103 THR A C 1
ATOM 795 O O . THR A 1 103 ? -2.477 8.530 6.561 1.00 83.62 103 THR A O 1
ATOM 798 N N . LYS A 1 104 ? -3.754 10.147 5.685 1.00 82.00 104 LYS A N 1
ATOM 799 C CA . LYS A 1 104 ? -3.669 11.044 6.840 1.00 82.00 104 LYS A CA 1
ATOM 800 C C . LYS A 1 104 ? -4.747 10.666 7.857 1.00 82.00 104 LYS A C 1
ATOM 802 O O . LYS A 1 104 ? -5.942 10.822 7.611 1.00 82.00 104 LYS A O 1
ATOM 807 N N . THR A 1 105 ? -4.340 10.232 9.047 1.00 79.12 105 THR A N 1
ATOM 808 C CA . THR A 1 105 ? -5.265 9.823 10.125 1.00 79.12 105 THR A CA 1
ATOM 809 C C . THR A 1 105 ? -6.148 10.967 10.632 1.00 79.12 105 THR A C 1
ATOM 811 O O . THR A 1 105 ? -7.266 10.729 11.071 1.00 79.12 105 THR A O 1
ATOM 814 N N . LYS A 1 106 ? -5.690 12.221 10.526 1.00 78.50 106 LYS A N 1
ATOM 815 C CA . LYS A 1 106 ? -6.432 13.418 10.967 1.00 78.50 106 LYS A CA 1
ATOM 816 C C . LYS A 1 106 ? -7.481 13.924 9.961 1.00 78.50 106 LYS A C 1
ATOM 818 O O . LYS A 1 106 ? -8.192 14.874 10.269 1.00 78.50 106 LYS A O 1
ATOM 823 N N . LYS A 1 107 ? -7.549 13.363 8.747 1.00 79.81 107 LYS A N 1
ATOM 824 C CA . LYS A 1 107 ? -8.394 13.864 7.639 1.00 79.81 107 LYS A CA 1
ATOM 825 C C . LYS A 1 107 ? -9.359 12.805 7.089 1.00 79.81 107 LYS A C 1
ATOM 827 O O . LYS A 1 107 ? -9.762 12.887 5.937 1.00 79.81 107 LYS A O 1
ATOM 832 N N . GLN A 1 108 ? -9.740 11.823 7.909 1.00 76.62 108 GLN A N 1
ATOM 833 C CA . GLN A 1 108 ? -10.613 10.707 7.502 1.00 76.62 108 GLN A CA 1
ATOM 834 C C . GLN A 1 108 ? -11.985 11.166 6.987 1.00 76.62 108 GLN A C 1
ATOM 836 O O . GLN A 1 108 ? -12.522 10.575 6.062 1.00 76.62 108 GLN A O 1
ATOM 841 N N . ASN A 1 109 ? -12.510 12.268 7.523 1.00 78.12 109 ASN A N 1
ATOM 842 C CA . ASN A 1 109 ? -13.774 12.874 7.098 1.00 78.12 109 ASN A CA 1
ATOM 843 C C . ASN A 1 109 ? -13.673 13.715 5.812 1.00 78.12 109 ASN A C 1
ATOM 845 O O . ASN A 1 109 ? -14.669 14.278 5.372 1.00 78.12 109 ASN A O 1
ATOM 849 N N . LYS A 1 110 ? -12.478 13.857 5.226 1.00 83.69 110 LYS A N 1
ATOM 850 C CA . LYS A 1 110 ? -12.238 14.691 4.043 1.00 83.69 110 LYS A CA 1
ATOM 851 C C . LYS A 1 110 ? -11.598 13.852 2.940 1.00 83.69 110 LYS A C 1
ATOM 853 O O . LYS A 1 110 ? -10.378 13.945 2.766 1.00 83.69 110 LYS A O 1
ATOM 858 N N . PRO A 1 111 ? -12.389 13.076 2.171 1.00 79.00 111 PRO A N 1
ATOM 859 C CA . PRO A 1 111 ? -11.866 12.149 1.164 1.00 79.00 111 PRO A CA 1
ATOM 860 C C . PRO A 1 111 ? -10.954 12.839 0.138 1.00 79.00 111 PRO A C 1
ATOM 862 O O . PRO A 1 111 ? -9.908 12.296 -0.211 1.00 79.00 111 PRO A O 1
ATOM 865 N N . ALA A 1 112 ? -11.260 14.083 -0.248 1.00 81.75 112 ALA A N 1
ATOM 866 C CA . ALA A 1 112 ? -10.441 14.872 -1.173 1.00 81.75 112 ALA A CA 1
ATOM 867 C C . ALA A 1 112 ? -9.006 15.149 -0.669 1.00 81.75 112 ALA A C 1
ATOM 869 O O . ALA A 1 112 ? -8.070 15.218 -1.459 1.00 81.75 112 ALA A O 1
ATOM 870 N N . SER A 1 113 ? -8.809 15.277 0.649 1.00 80.56 113 SER A N 1
ATOM 871 C CA . SER A 1 113 ? -7.511 15.611 1.274 1.00 80.56 113 SER A CA 1
ATOM 872 C C . SER A 1 113 ? -6.903 14.456 2.080 1.00 80.56 113 SER A C 1
ATOM 874 O O . SER A 1 113 ? -5.945 14.642 2.839 1.00 80.56 113 SER A O 1
ATOM 876 N N . LEU A 1 114 ? -7.486 13.265 1.937 1.00 82.00 114 LEU A N 1
ATOM 877 C CA . LEU A 1 114 ? -7.178 12.085 2.736 1.00 82.00 114 LEU A CA 1
ATOM 878 C C . LEU A 1 114 ? -5.791 11.516 2.423 1.00 82.00 114 LEU A C 1
ATOM 880 O O . LEU A 1 114 ? -5.080 11.067 3.324 1.00 82.00 114 LEU A O 1
ATOM 884 N N . LEU A 1 115 ? -5.416 11.532 1.145 1.00 83.06 115 LEU A N 1
ATOM 885 C CA . LEU A 1 115 ? -4.194 10.913 0.650 1.00 83.06 115 LEU A CA 1
ATOM 886 C C . LEU A 1 115 ? -3.031 11.904 0.658 1.00 83.06 115 LEU A C 1
ATOM 888 O O . LEU A 1 115 ? -3.118 13.009 0.128 1.00 83.06 115 LEU A O 1
ATOM 892 N N . ASN A 1 116 ? -1.909 11.477 1.225 1.00 84.75 116 ASN A N 1
ATOM 893 C CA . ASN A 1 116 ? -0.612 12.092 1.015 1.00 84.75 116 ASN A CA 1
ATOM 894 C C . ASN A 1 116 ? 0.081 11.373 -0.143 1.00 84.75 116 ASN A C 1
ATOM 896 O O . ASN A 1 116 ? 0.519 10.240 0.035 1.00 84.75 116 ASN A O 1
ATOM 900 N N . LYS A 1 117 ? 0.138 11.997 -1.322 1.00 86.44 117 LYS A N 1
ATOM 901 C CA . LYS A 1 117 ? 0.730 11.401 -2.526 1.00 86.44 117 LYS A CA 1
ATOM 902 C C . LYS A 1 117 ? 2.164 11.897 -2.696 1.00 86.44 117 LYS A C 1
ATOM 904 O O . LYS A 1 117 ? 2.400 13.098 -2.727 1.00 86.44 117 LYS A O 1
ATOM 909 N N . SER A 1 118 ? 3.102 10.972 -2.856 1.00 84.81 118 SER A N 1
ATOM 910 C CA . SER A 1 118 ? 4.498 11.257 -3.181 1.00 84.81 118 SER A CA 1
ATOM 911 C C . SER A 1 118 ? 4.860 10.601 -4.511 1.00 84.81 118 SER A C 1
ATOM 913 O O . SER A 1 118 ? 4.669 9.401 -4.700 1.00 84.81 118 SER A O 1
ATOM 915 N N . VAL A 1 119 ? 5.346 11.402 -5.461 1.00 85.62 119 VAL A N 1
ATOM 916 C CA . VAL A 1 119 ? 5.825 10.917 -6.763 1.00 85.62 119 VAL A CA 1
ATOM 917 C C . VAL A 1 119 ? 7.314 10.614 -6.641 1.00 85.62 119 VAL A C 1
ATOM 919 O O . VAL A 1 119 ? 8.110 11.490 -6.308 1.00 85.62 119 VAL A O 1
ATOM 922 N N . MET A 1 120 ? 7.713 9.384 -6.942 1.00 83.06 120 MET A N 1
ATOM 923 C CA . MET A 1 120 ? 9.108 8.956 -6.962 1.00 83.06 120 MET A CA 1
ATOM 924 C C . MET A 1 120 ? 9.542 8.667 -8.401 1.00 83.06 120 MET A C 1
ATOM 926 O O . MET A 1 120 ? 9.009 7.775 -9.056 1.00 83.06 120 MET A O 1
ATOM 930 N N . LYS A 1 121 ? 10.546 9.411 -8.880 1.00 81.62 121 LYS A N 1
ATOM 931 C CA . LYS A 1 121 ? 11.205 9.230 -10.191 1.00 81.62 121 LYS A CA 1
ATOM 932 C C . LYS A 1 121 ? 12.639 8.692 -10.049 1.00 81.62 121 LYS A C 1
ATOM 934 O O . LYS A 1 121 ? 13.528 9.037 -10.818 1.00 81.62 121 LYS A O 1
ATOM 939 N N . LYS A 1 122 ? 12.903 7.914 -8.996 1.00 81.38 122 LYS A N 1
ATOM 940 C CA . LYS A 1 122 ? 14.257 7.468 -8.618 1.00 81.38 122 LYS A CA 1
ATOM 941 C C . LYS A 1 122 ? 14.557 6.059 -9.140 1.00 81.38 122 LYS A C 1
ATOM 943 O O . LYS A 1 122 ? 13.659 5.317 -9.521 1.00 81.38 122 LYS A O 1
ATOM 948 N N . GLN A 1 123 ? 15.832 5.672 -9.078 1.00 82.62 123 GLN A N 1
ATOM 949 C CA . GLN A 1 123 ? 16.272 4.291 -9.300 1.00 82.62 123 GLN A CA 1
ATOM 950 C C . GLN A 1 123 ? 15.602 3.324 -8.311 1.00 82.62 123 GLN A C 1
ATOM 952 O O . GLN A 1 123 ? 15.300 3.699 -7.174 1.00 82.62 123 GLN A O 1
ATOM 957 N N . PHE A 1 124 ? 15.411 2.067 -8.72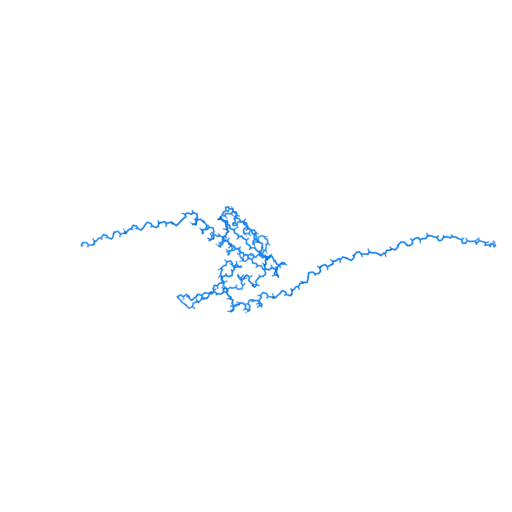1 1.00 85.00 124 PHE A N 1
ATOM 958 C CA . PHE A 1 124 ? 14.652 1.072 -7.952 1.00 85.00 124 PHE A CA 1
ATOM 959 C C . PHE A 1 124 ? 15.150 0.885 -6.514 1.00 85.00 124 PHE A C 1
ATOM 961 O O . PHE A 1 124 ? 14.333 0.891 -5.597 1.00 85.00 124 PHE A O 1
ATOM 968 N N . SER A 1 125 ? 16.466 0.801 -6.292 1.00 86.19 125 SER A N 1
ATOM 969 C CA . SER A 1 125 ? 17.021 0.644 -4.938 1.00 86.19 125 SER A CA 1
ATOM 970 C C . SER A 1 125 ? 16.671 1.830 -4.031 1.00 86.19 125 SER A C 1
ATOM 972 O O . SER A 1 125 ? 16.243 1.646 -2.892 1.00 86.19 125 SER A O 1
ATOM 974 N N . ARG A 1 126 ? 16.757 3.060 -4.558 1.00 87.62 126 ARG A N 1
ATOM 975 C CA . ARG A 1 126 ? 16.386 4.283 -3.832 1.00 87.62 126 ARG A CA 1
ATOM 976 C C . ARG A 1 126 ? 14.882 4.351 -3.565 1.00 87.62 126 ARG A C 1
ATOM 978 O O . ARG A 1 126 ? 14.492 4.817 -2.498 1.00 87.62 126 ARG A O 1
ATOM 985 N N . MET A 1 127 ? 14.044 3.879 -4.492 1.00 85.94 127 MET A N 1
ATOM 986 C CA . MET A 1 127 ? 12.593 3.783 -4.274 1.00 85.94 127 MET A CA 1
ATOM 987 C C . MET A 1 127 ? 12.248 2.751 -3.198 1.00 85.94 127 MET A C 1
ATOM 989 O O . MET A 1 127 ? 11.468 3.049 -2.301 1.00 85.94 127 MET A O 1
ATOM 993 N N . ALA A 1 128 ? 12.856 1.563 -3.242 1.00 87.62 128 ALA A N 1
ATOM 994 C CA . ALA A 1 128 ? 12.632 0.509 -2.254 1.00 87.62 128 ALA A CA 1
ATOM 995 C C . ALA A 1 128 ? 13.055 0.946 -0.844 1.00 87.62 128 ALA A C 1
ATOM 997 O O . ALA A 1 128 ? 12.337 0.680 0.125 1.00 87.62 128 ALA A O 1
ATOM 998 N N . LYS A 1 129 ? 14.174 1.677 -0.734 1.00 89.06 129 LYS A N 1
ATOM 999 C CA . LYS A 1 129 ? 14.602 2.303 0.522 1.00 89.06 129 LYS A CA 1
ATOM 1000 C C . LYS A 1 129 ? 13.588 3.348 0.988 1.00 89.06 129 LYS A C 1
ATOM 1002 O O . LYS A 1 129 ? 13.109 3.256 2.106 1.00 89.06 129 LYS A O 1
ATOM 1007 N N . ALA A 1 130 ? 13.164 4.270 0.122 1.00 86.56 130 ALA A N 1
ATOM 1008 C CA . ALA A 1 130 ? 12.167 5.282 0.483 1.00 86.56 130 ALA A CA 1
ATOM 1009 C C . ALA A 1 130 ? 10.836 4.671 0.966 1.00 86.56 130 ALA A C 1
ATOM 1011 O O . ALA A 1 130 ? 10.301 5.103 1.984 1.00 86.56 130 ALA A O 1
ATOM 1012 N N . VAL A 1 131 ? 10.335 3.634 0.284 1.00 85.25 131 VAL A N 1
ATOM 1013 C CA . VAL A 1 131 ? 9.129 2.896 0.701 1.00 85.25 131 VAL A CA 1
ATOM 1014 C C . VAL A 1 131 ? 9.350 2.214 2.049 1.00 85.25 131 VAL A C 1
ATOM 1016 O O . VAL A 1 131 ? 8.503 2.324 2.930 1.00 8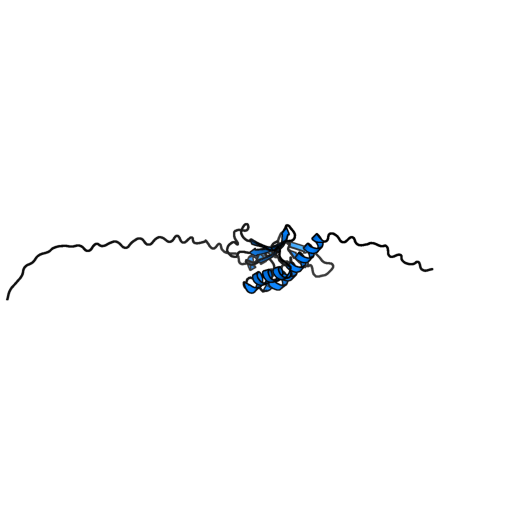5.25 131 VAL A O 1
ATOM 1019 N N . SER A 1 132 ? 10.487 1.538 2.236 1.00 87.25 132 SER A N 1
ATOM 1020 C CA . SER A 1 132 ? 10.807 0.879 3.508 1.00 87.25 132 SER A CA 1
ATOM 1021 C C . SER A 1 132 ? 10.850 1.880 4.656 1.00 87.25 132 SER A C 1
ATOM 1023 O O . SER A 1 132 ? 10.226 1.632 5.681 1.00 87.25 132 SER A O 1
ATOM 1025 N N . ASN A 1 133 ? 11.478 3.035 4.450 1.00 87.44 133 ASN A N 1
ATOM 1026 C CA . ASN A 1 133 ? 11.575 4.068 5.471 1.00 87.44 133 ASN A CA 1
ATOM 1027 C C . ASN A 1 133 ? 10.197 4.657 5.812 1.00 87.44 133 ASN A C 1
ATOM 1029 O O . ASN A 1 133 ? 9.853 4.833 6.978 1.00 87.44 133 ASN A O 1
ATOM 1033 N N . GLN A 1 134 ? 9.352 4.906 4.806 1.00 84.06 134 GLN A N 1
ATOM 1034 C CA . GLN A 1 134 ? 8.012 5.440 5.057 1.00 84.06 134 GLN A CA 1
ATOM 1035 C C . GLN A 1 134 ? 7.067 4.447 5.745 1.00 84.06 134 GLN A C 1
ATOM 1037 O O . GLN A 1 134 ? 6.182 4.872 6.487 1.00 84.06 134 GLN A O 1
ATOM 1042 N N . VAL A 1 135 ? 7.228 3.146 5.496 1.00 82.81 135 VAL A N 1
ATOM 1043 C CA . VAL A 1 135 ? 6.325 2.105 6.009 1.00 82.81 135 VAL A CA 1
ATOM 1044 C C . VAL A 1 135 ? 6.805 1.526 7.344 1.00 82.81 135 VAL A C 1
ATOM 1046 O O . VAL A 1 135 ? 5.978 1.307 8.234 1.00 82.81 135 VAL A O 1
ATOM 1049 N N . ALA A 1 136 ? 8.113 1.287 7.481 1.00 79.75 136 ALA A N 1
ATOM 1050 C CA . ALA A 1 136 ? 8.734 0.639 8.635 1.00 79.75 136 ALA A CA 1
ATOM 1051 C C . ALA A 1 136 ? 9.392 1.639 9.592 1.00 79.75 136 ALA A C 1
ATOM 1053 O O . ALA A 1 136 ? 9.043 1.630 10.767 1.00 79.75 136 ALA A O 1
ATOM 1054 N N . ASP A 1 137 ? 10.266 2.525 9.104 1.00 75.31 137 ASP A N 1
ATOM 1055 C CA . ASP A 1 137 ? 11.059 3.403 9.986 1.00 75.31 137 ASP A CA 1
ATOM 1056 C C . ASP A 1 137 ? 10.200 4.498 10.641 1.00 75.31 137 ASP A C 1
ATOM 1058 O O . ASP A 1 137 ? 10.424 4.871 11.786 1.00 75.31 137 ASP A O 1
ATOM 1062 N N . ASN A 1 138 ? 9.139 4.950 9.964 1.00 78.31 138 ASN A N 1
ATOM 1063 C CA . ASN A 1 138 ? 8.121 5.828 10.557 1.00 78.31 138 ASN A CA 1
ATOM 1064 C C . ASN A 1 138 ? 7.096 5.078 11.433 1.00 78.31 138 ASN A C 1
ATOM 1066 O O . ASN A 1 138 ? 6.071 5.658 11.802 1.00 78.31 138 ASN A O 1
ATOM 1070 N N . TYR A 1 139 ? 7.302 3.778 11.689 1.00 76.81 139 TYR A N 1
ATOM 1071 C CA . TYR A 1 139 ? 6.387 2.894 12.425 1.00 76.81 139 TYR A CA 1
ATOM 1072 C C . TYR A 1 139 ? 4.925 3.019 11.967 1.00 76.81 139 TYR A C 1
ATOM 1074 O O . TYR A 1 139 ? 3.974 2.946 12.751 1.00 76.81 139 TYR A O 1
ATOM 1082 N N . TYR A 1 140 ? 4.722 3.245 10.665 1.00 79.94 140 TYR A N 1
ATOM 1083 C CA . TYR A 1 140 ? 3.394 3.518 10.140 1.00 79.94 140 TYR A CA 1
ATOM 1084 C C . TYR A 1 140 ? 2.563 2.233 10.098 1.00 79.94 140 TYR A C 1
ATOM 1086 O O . TYR A 1 140 ? 1.512 2.178 10.745 1.00 79.94 140 TYR A O 1
ATOM 1094 N N . ARG A 1 141 ? 3.053 1.222 9.359 1.00 80.06 141 ARG A N 1
ATOM 1095 C CA . ARG A 1 141 ? 2.470 -0.125 9.193 1.00 80.06 141 ARG A CA 1
ATOM 1096 C C . ARG A 1 141 ? 3.549 -1.137 8.761 1.00 80.06 141 ARG A C 1
ATOM 1098 O O . ARG A 1 141 ? 3.603 -1.507 7.584 1.00 80.06 141 ARG A O 1
ATOM 1105 N N . PRO A 1 142 ? 4.433 -1.589 9.672 1.00 83.62 142 PRO A N 1
ATOM 1106 C CA . PRO A 1 142 ? 5.526 -2.503 9.317 1.00 83.62 142 PRO A CA 1
ATOM 1107 C C . PRO A 1 142 ? 5.019 -3.848 8.767 1.00 83.62 142 PRO A C 1
ATOM 1109 O O . PRO A 1 142 ? 5.696 -4.482 7.956 1.00 83.62 142 PRO A O 1
ATOM 1112 N N . ASP A 1 143 ? 3.789 -4.239 9.116 1.00 85.00 143 ASP A N 1
ATOM 1113 C CA . ASP A 1 143 ? 3.089 -5.423 8.612 1.00 85.00 143 ASP A CA 1
ATOM 1114 C C . ASP A 1 143 ? 2.897 -5.420 7.086 1.00 85.00 143 ASP A C 1
ATOM 1116 O O . ASP A 1 143 ? 2.822 -6.487 6.471 1.00 85.00 143 ASP A 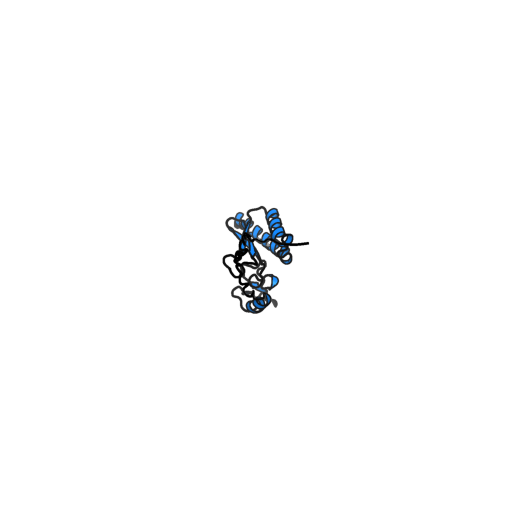O 1
ATOM 1120 N N . LEU A 1 144 ? 2.830 -4.232 6.475 1.00 83.81 144 LEU A N 1
ATOM 1121 C CA . LEU A 1 144 ? 2.651 -4.051 5.036 1.00 83.81 144 LEU A CA 1
ATOM 1122 C C . LEU A 1 144 ? 3.969 -3.908 4.268 1.00 83.81 144 LEU A C 1
ATOM 1124 O O . LEU A 1 144 ? 3.938 -3.852 3.039 1.00 83.81 144 LEU A O 1
ATOM 1128 N N . LYS A 1 145 ? 5.130 -3.889 4.939 1.00 87.06 145 LYS A N 1
ATOM 1129 C CA . LYS A 1 145 ? 6.441 -3.676 4.294 1.00 87.06 145 LYS A CA 1
ATOM 1130 C C . LYS A 1 145 ? 6.685 -4.652 3.141 1.00 87.06 145 LYS A C 1
ATOM 1132 O O . LYS A 1 145 ? 7.025 -4.233 2.036 1.00 87.06 145 LYS A O 1
ATOM 1137 N N . LYS A 1 146 ? 6.478 -5.952 3.383 1.00 87.62 146 LYS A N 1
ATOM 1138 C CA . LYS A 1 146 ? 6.694 -7.002 2.371 1.00 87.62 146 LYS A CA 1
ATOM 1139 C C . LYS A 1 146 ? 5.765 -6.821 1.166 1.00 87.62 146 LYS A C 1
ATOM 1141 O O . LYS A 1 146 ? 6.228 -6.837 0.029 1.00 87.62 146 LYS A O 1
ATOM 1146 N N . ALA A 1 147 ? 4.481 -6.574 1.420 1.00 87.19 147 ALA A N 1
ATOM 1147 C CA . ALA A 1 147 ? 3.489 -6.327 0.377 1.00 87.19 147 ALA A CA 1
ATOM 1148 C C . ALA A 1 147 ? 3.819 -5.070 -0.449 1.00 87.19 147 ALA A C 1
ATOM 1150 O O . ALA A 1 147 ? 3.695 -5.075 -1.673 1.00 87.19 147 ALA A O 1
ATOM 1151 N N . ALA A 1 148 ? 4.298 -4.010 0.208 1.00 87.88 148 ALA A N 1
ATOM 1152 C CA . ALA A 1 148 ? 4.654 -2.753 -0.439 1.00 87.88 148 ALA A CA 1
ATOM 1153 C C . ALA A 1 148 ? 5.831 -2.945 -1.404 1.00 87.88 148 ALA A C 1
ATOM 1155 O O . ALA A 1 148 ? 5.772 -2.532 -2.561 1.00 87.88 148 ALA A O 1
ATOM 1156 N N . LEU A 1 149 ? 6.884 -3.631 -0.957 1.00 90.00 149 LEU A N 1
ATOM 1157 C CA . LEU A 1 149 ? 8.051 -3.921 -1.790 1.00 90.00 149 LEU A CA 1
ATOM 1158 C C . LEU A 1 149 ? 7.710 -4.841 -2.968 1.00 90.00 149 LEU A C 1
ATOM 1160 O O . LEU A 1 149 ? 8.167 -4.596 -4.086 1.00 90.00 149 LEU A O 1
ATOM 1164 N N . ALA A 1 150 ? 6.868 -5.854 -2.745 1.00 90.25 150 ALA A N 1
ATOM 1165 C CA . ALA A 1 150 ? 6.396 -6.730 -3.813 1.00 90.25 150 ALA A CA 1
ATOM 1166 C C . ALA A 1 150 ? 5.637 -5.936 -4.888 1.00 90.25 150 ALA A C 1
ATOM 1168 O O . ALA A 1 150 ? 5.967 -6.024 -6.074 1.00 90.25 150 ALA A O 1
ATOM 1169 N N . ARG A 1 151 ? 4.684 -5.084 -4.483 1.00 88.38 151 ARG A N 1
ATOM 1170 C CA . ARG A 1 151 ? 3.925 -4.241 -5.417 1.00 88.38 151 ARG A CA 1
ATOM 1171 C C . ARG A 1 151 ? 4.826 -3.252 -6.156 1.00 88.38 151 ARG A C 1
ATOM 1173 O O . ARG A 1 151 ? 4.687 -3.108 -7.368 1.00 88.38 151 ARG A O 1
ATOM 1180 N N . LEU A 1 152 ? 5.787 -2.633 -5.465 1.00 88.94 152 LEU A N 1
ATOM 1181 C CA . LEU A 1 152 ? 6.784 -1.746 -6.073 1.00 88.94 152 LEU A CA 1
ATOM 1182 C C . LEU A 1 152 ? 7.584 -2.455 -7.173 1.00 88.94 152 LEU A C 1
ATOM 1184 O O . LEU A 1 152 ? 7.788 -1.884 -8.243 1.00 88.94 152 LEU A O 1
ATOM 1188 N N . SER A 1 153 ? 8.030 -3.688 -6.921 1.00 89.69 153 SER A N 1
ATOM 1189 C CA . SER A 1 153 ? 8.776 -4.490 -7.897 1.00 89.69 153 SER A CA 1
ATOM 1190 C C . SER A 1 153 ? 7.943 -4.774 -9.148 1.00 89.69 153 SER A C 1
ATOM 1192 O O . SER A 1 153 ? 8.406 -4.536 -10.265 1.00 89.69 153 SER A O 1
ATOM 1194 N N . VAL A 1 154 ? 6.684 -5.189 -8.968 1.00 89.44 154 VAL A N 1
ATOM 1195 C CA . VAL A 1 154 ? 5.748 -5.450 -10.074 1.00 89.44 154 VAL A CA 1
ATOM 1196 C C . VAL A 1 154 ? 5.478 -4.182 -10.887 1.00 89.44 154 VAL A C 1
ATOM 1198 O O . VAL A 1 154 ? 5.587 -4.209 -12.113 1.00 89.44 154 VAL A O 1
ATOM 1201 N N . VAL A 1 155 ? 5.203 -3.053 -10.225 1.00 88.44 155 VAL A N 1
ATOM 1202 C CA . VAL A 1 155 ? 4.991 -1.763 -10.901 1.00 88.44 155 VAL A CA 1
ATOM 1203 C C . VAL A 1 155 ? 6.246 -1.357 -11.671 1.00 88.44 155 VAL A C 1
ATOM 1205 O O . VAL A 1 155 ? 6.168 -1.074 -12.862 1.00 88.44 155 VAL A O 1
ATOM 1208 N N . ASN A 1 156 ? 7.425 -1.415 -11.055 1.00 86.88 156 ASN A N 1
ATOM 1209 C CA . ASN A 1 156 ? 8.674 -1.067 -11.728 1.00 86.88 156 ASN A CA 1
ATOM 1210 C C . ASN A 1 156 ? 8.972 -1.984 -12.930 1.00 86.88 156 ASN A C 1
ATOM 1212 O O . ASN A 1 156 ? 9.420 -1.510 -13.972 1.00 86.88 156 ASN A O 1
ATOM 1216 N N . ARG A 1 157 ? 8.679 -3.288 -12.822 1.00 87.62 157 ARG A N 1
ATOM 1217 C CA . ARG A 1 157 ? 8.765 -4.228 -13.949 1.00 87.62 157 ARG A CA 1
ATOM 1218 C C . ARG A 1 157 ? 7.823 -3.818 -15.080 1.00 87.62 157 ARG A C 1
ATOM 1220 O O . ARG A 1 157 ? 8.264 -3.767 -16.224 1.00 87.62 157 ARG A O 1
ATOM 1227 N N . SER A 1 158 ? 6.571 -3.478 -14.771 1.00 85.75 158 SER A N 1
ATOM 1228 C CA . SER A 1 158 ? 5.597 -3.030 -15.778 1.00 85.75 158 SER A CA 1
ATOM 1229 C C . SER A 1 158 ? 6.042 -1.746 -16.489 1.00 85.75 158 SER A C 1
ATOM 1231 O O . SER A 1 158 ? 5.959 -1.656 -17.711 1.00 85.75 158 SER A O 1
ATOM 1233 N N . LEU A 1 159 ? 6.629 -0.797 -15.751 1.00 85.75 159 LEU A N 1
ATOM 1234 C CA . LEU A 1 159 ? 7.150 0.447 -16.313 1.00 85.75 159 LEU A CA 1
ATOM 1235 C C . LEU A 1 159 ? 8.337 0.207 -17.251 1.00 85.75 159 LEU A C 1
ATOM 1237 O O . LEU A 1 159 ? 8.443 0.883 -18.270 1.00 85.75 159 LEU A O 1
ATOM 1241 N N . LYS A 1 160 ? 9.216 -0.752 -16.934 1.00 83.00 160 LYS A N 1
ATOM 1242 C CA . LYS A 1 160 ? 10.323 -1.147 -17.820 1.00 83.00 160 LYS A CA 1
ATOM 1243 C C . LYS A 1 160 ? 9.822 -1.799 -19.109 1.00 83.00 160 LYS A C 1
ATOM 1245 O O . LY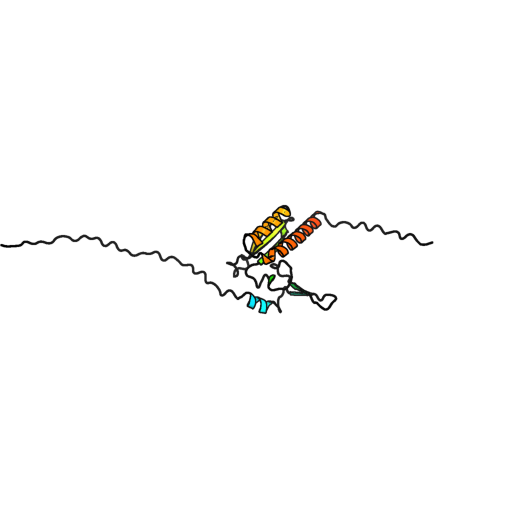S A 1 160 ? 10.329 -1.464 -20.171 1.00 83.00 160 LYS A O 1
ATOM 1250 N N . VAL A 1 161 ? 8.817 -2.676 -19.021 1.00 81.94 161 VAL A N 1
ATOM 1251 C CA . VAL A 1 161 ? 8.203 -3.315 -20.201 1.00 81.94 161 VAL A CA 1
ATOM 1252 C C . VAL A 1 161 ? 7.535 -2.276 -21.103 1.00 81.94 161 VAL A C 1
ATOM 1254 O O . VAL A 1 161 ? 7.710 -2.318 -22.316 1.00 81.94 161 VAL A O 1
ATOM 1257 N N . ALA A 1 162 ? 6.829 -1.304 -20.518 1.00 78.62 162 ALA A N 1
ATOM 1258 C CA . ALA A 1 162 ? 6.227 -0.210 -21.276 1.00 78.62 162 ALA A CA 1
ATOM 1259 C C . ALA A 1 162 ? 7.279 0.635 -22.018 1.00 78.62 162 ALA A C 1
ATOM 1261 O O . ALA A 1 162 ? 7.040 1.038 -23.150 1.00 78.62 162 ALA A O 1
ATOM 1262 N N . LYS A 1 163 ? 8.462 0.855 -21.419 1.00 77.56 163 LYS A N 1
ATOM 1263 C CA . LYS A 1 163 ? 9.588 1.533 -22.089 1.00 77.56 163 LYS A CA 1
ATOM 1264 C C . LYS A 1 163 ? 10.186 0.719 -23.233 1.00 77.56 163 LYS A C 1
ATOM 1266 O O . LYS A 1 163 ? 10.584 1.298 -24.232 1.00 77.56 163 LYS A O 1
ATOM 1271 N N . SER A 1 164 ? 10.289 -0.601 -23.080 1.00 74.00 164 SER A N 1
ATOM 1272 C CA . SER A 1 164 ? 10.907 -1.468 -24.091 1.00 74.00 164 SER A CA 1
ATOM 1273 C C . SER A 1 164 ? 9.995 -1.785 -25.281 1.00 74.00 164 SER A C 1
ATOM 1275 O O . SER A 1 164 ? 10.453 -2.396 -26.242 1.00 74.00 164 SER A O 1
ATOM 1277 N N . GLY A 1 165 ? 8.713 -1.412 -25.214 1.00 69.19 165 GLY A N 1
ATOM 1278 C CA . GLY A 1 165 ? 7.707 -1.774 -26.209 1.00 69.19 165 GLY A CA 1
ATOM 1279 C C . GLY A 1 165 ? 7.341 -3.270 -26.190 1.00 69.19 165 GLY A C 1
ATOM 1280 O O . GLY A 1 165 ? 7.967 -4.074 -25.485 1.00 69.19 165 GLY A O 1
ATOM 1281 N N . PRO A 1 166 ? 6.297 -3.676 -26.937 1.00 68.38 166 PRO A N 1
ATOM 1282 C CA . PRO A 1 166 ? 5.933 -5.079 -27.070 1.00 68.38 166 PRO A CA 1
ATOM 1283 C C . PRO A 1 166 ? 7.053 -5.843 -27.786 1.00 68.38 166 PRO A C 1
ATOM 1285 O O . PRO A 1 166 ? 7.366 -5.584 -28.948 1.00 68.38 166 PRO A O 1
ATOM 1288 N N . LYS A 1 167 ? 7.652 -6.823 -27.099 1.00 64.75 167 LYS A N 1
ATOM 1289 C CA . LYS A 1 167 ? 8.629 -7.732 -27.708 1.00 64.75 167 LYS A CA 1
ATOM 1290 C C . LYS A 1 167 ? 7.931 -8.522 -28.816 1.00 64.75 167 LYS A C 1
ATOM 1292 O O . LYS A 1 167 ? 7.142 -9.423 -28.529 1.00 64.75 167 LYS A O 1
ATOM 1297 N N . LYS A 1 168 ? 8.223 -8.194 -30.079 1.00 62.94 168 LYS A N 1
ATOM 1298 C CA . LYS A 1 168 ? 7.754 -8.942 -31.253 1.00 62.94 168 LYS A CA 1
ATOM 1299 C C . LYS A 1 168 ? 8.283 -10.374 -31.118 1.00 62.94 168 LYS A C 1
ATOM 1301 O O . LYS A 1 168 ? 9.481 -10.618 -31.247 1.00 62.94 168 LYS A O 1
ATOM 1306 N N . LYS A 1 169 ? 7.416 -11.320 -30.745 1.00 62.47 169 LYS A N 1
ATOM 1307 C CA . LYS A 1 169 ? 7.794 -12.733 -30.632 1.00 62.47 169 LYS A CA 1
ATOM 1308 C C . LYS A 1 169 ? 8.134 -13.200 -32.047 1.00 62.47 169 LYS A C 1
ATOM 1310 O O . LYS A 1 169 ? 7.265 -13.153 -32.914 1.00 62.47 169 LYS A O 1
ATOM 1315 N N . ASN A 1 170 ? 9.383 -13.595 -32.288 1.00 62.94 170 ASN A N 1
ATOM 1316 C CA . ASN A 1 170 ? 9.790 -14.170 -33.564 1.00 62.94 170 ASN A CA 1
ATOM 1317 C C . ASN A 1 170 ? 9.080 -15.525 -33.710 1.00 62.94 170 ASN A C 1
ATOM 1319 O O . ASN A 1 170 ? 9.525 -16.530 -33.162 1.00 62.94 170 ASN A O 1
ATOM 1323 N N . ARG A 1 171 ? 7.901 -15.526 -34.341 1.00 61.97 171 ARG A N 1
ATOM 1324 C CA . ARG A 1 171 ? 7.144 -16.734 -34.683 1.00 61.97 171 ARG A CA 1
ATOM 1325 C C . ARG A 1 171 ? 7.791 -17.358 -35.919 1.00 61.97 171 ARG A C 1
ATOM 1327 O O . ARG A 1 171 ? 7.186 -17.382 -36.982 1.00 61.97 171 ARG A O 1
ATOM 1334 N N . GLN A 1 172 ? 9.037 -17.808 -35.808 1.00 65.50 172 GLN A N 1
ATOM 1335 C CA . GLN A 1 172 ? 9.555 -18.718 -36.823 1.00 65.50 172 GLN A CA 1
ATOM 1336 C C . GLN A 1 172 ? 8.837 -20.047 -36.623 1.00 65.50 172 GLN A C 1
ATOM 1338 O O . GLN A 1 172 ? 8.835 -20.599 -35.521 1.00 65.50 172 GLN A O 1
ATOM 1343 N N . ALA A 1 173 ? 8.151 -20.501 -37.670 1.00 60.69 173 ALA A N 1
ATOM 1344 C CA . ALA A 1 173 ? 7.555 -21.822 -37.703 1.00 60.69 173 ALA A CA 1
ATOM 1345 C C . ALA A 1 173 ? 8.675 -22.841 -37.475 1.00 60.69 173 ALA A C 1
ATOM 1347 O O . ALA A 1 173 ? 9.639 -22.890 -38.241 1.00 60.69 173 ALA A O 1
ATOM 1348 N N . VAL A 1 174 ? 8.568 -23.630 -36.408 1.00 62.19 174 VAL A N 1
ATOM 1349 C CA . VAL A 1 174 ? 9.419 -24.804 -36.233 1.00 62.19 174 VAL A CA 1
ATOM 1350 C C . VAL A 1 174 ? 9.052 -25.740 -37.382 1.00 62.19 174 VAL A C 1
ATOM 1352 O O . VAL A 1 174 ? 7.978 -26.336 -37.368 1.00 62.19 174 VAL A O 1
ATOM 1355 N N . LYS A 1 175 ? 9.889 -25.803 -38.426 1.00 59.50 175 LYS A N 1
ATOM 1356 C CA . LYS A 1 175 ? 9.758 -26.817 -39.476 1.00 59.50 175 LYS A CA 1
ATOM 1357 C C . LYS A 1 175 ? 9.940 -28.166 -38.792 1.00 59.50 175 LYS A C 1
ATOM 1359 O O . LYS A 1 175 ? 11.054 -28.512 -38.417 1.00 59.50 175 LYS A O 1
ATOM 1364 N N . ILE A 1 176 ? 8.845 -28.888 -38.590 1.00 65.00 176 ILE A N 1
ATOM 1365 C CA . ILE A 1 176 ? 8.874 -30.291 -38.183 1.00 65.00 176 ILE A CA 1
ATOM 1366 C C . ILE A 1 176 ? 9.501 -31.042 -39.369 1.00 65.00 176 ILE A C 1
ATOM 1368 O O . ILE A 1 176 ? 8.911 -31.013 -40.452 1.00 65.00 176 ILE A O 1
ATOM 1372 N N . PRO A 1 177 ? 10.699 -31.643 -39.246 1.00 61.97 177 PRO A N 1
ATOM 1373 C CA . PRO A 1 177 ? 11.236 -32.451 -40.330 1.00 61.97 177 PRO A CA 1
ATOM 1374 C C . PRO A 1 177 ? 10.333 -33.678 -40.497 1.00 61.97 177 PRO A C 1
ATOM 1376 O O . PRO A 1 177 ? 10.132 -34.446 -39.556 1.00 61.97 177 PRO A O 1
ATOM 1379 N N . GLY A 1 178 ? 9.731 -33.808 -41.680 1.00 63.09 178 GLY A N 1
ATOM 1380 C CA . GLY A 1 178 ? 8.854 -34.921 -42.023 1.00 63.09 178 GLY A CA 1
ATOM 1381 C C . GLY A 1 178 ? 9.586 -36.252 -41.881 1.00 63.09 178 GLY A C 1
ATOM 1382 O O . GLY A 1 178 ? 10.694 -36.421 -42.391 1.00 63.09 178 GLY A O 1
ATOM 1383 N N . ARG A 1 179 ? 8.959 -37.182 -41.161 1.00 58.22 179 ARG A N 1
ATOM 1384 C CA . ARG A 1 179 ? 9.394 -38.573 -41.048 1.00 58.22 179 ARG A CA 1
ATOM 1385 C C . ARG A 1 179 ? 9.165 -39.239 -42.410 1.00 58.22 179 ARG A C 1
ATOM 1387 O O . ARG A 1 179 ? 8.024 -39.275 -42.864 1.00 58.22 179 ARG A O 1
ATOM 1394 N N . LYS A 1 180 ? 10.253 -39.653 -43.065 1.00 58.28 180 LYS A N 1
ATOM 1395 C CA . LYS A 1 180 ? 10.218 -40.537 -44.239 1.00 58.28 180 LYS A CA 1
ATOM 1396 C C . LYS A 1 180 ? 9.859 -41.955 -43.816 1.00 58.28 180 LYS A C 1
ATOM 1398 O O . LYS A 1 180 ? 10.218 -42.314 -42.670 1.00 58.28 180 LYS A O 1
#

Foldseek 3Di:
DDDDDDDDDDDDDDPDDPDDDDPPPPPPPPPDPDPQLVVVCVVCLVDPPQWDFDDDPDDDTFIFGPDQQFLQRGSDSVGDRLSDLWTWHWDQDPPRWIKIWIADSVCNVPPPPGIDIDTGPDDLVVVLVVLCCVQPVVVRPNVCNVSNNVSSVVSNVVSVDVVVDPDPPPPDPPPPPDDD

Sequence (180 aa):
MFQVKSRNSRRNETLQAQSSLPLGQFKGVVKMATVPGQLIWEIVKKNNSFLVKEFGNGTAGVVFSKEPNNLCNLHSYKHSGLANKKTVTIQPGKDHSVLLATTKTKKQNKPASLLNKSVMKKQFSRMAKAVSNQVADNYYRPDLKKAALARLSVVNRSLKVAKSGPKKKNRQAVKIPGRK